Protein AF-A0A9X3J4S5-F1 (afdb_monomer)

Sequence (332 aa):
MIACIRGTDHPLPQIAVMTAEEYADANPPAAPRTPAEQRLWDQYTRAYALLGFLHAKWEEPEPTPLAAPYLSYDTTSDTIIVVADGTERETELYGLLYTMALAARDRESDLSGLSLTETGTFDSKRALTALFAGEATFFADMARARELDYGELAEQFSYEHGMDLARKKFADPWATWGEAMSQFQYIYGAHYVLGAFRGGGMAAVDALYEDSLGSTAYALASSNSIDAAFSAIDLALPAPPEGFRYLSQDSLGPVMLQIHRVRETGDGNTRAVEQSLARSWVGDRLLVAGSDTSDAVAVVWQIAGPGGEVAETIVRATDIATWDAFEALFPG

pLDDT: mean 88.39, std 9.83, range [49.41, 98.38]

Solvent-accessible surface area (backbone atoms only — not comparable to full-atom values): 17989 Å² total; per-residue (Å²): 109,62,41,68,76,72,72,49,84,70,78,81,66,47,77,48,78,44,49,61,65,60,49,41,72,76,54,61,79,79,77,81,70,50,75,69,53,44,52,52,50,52,44,49,53,50,45,39,27,66,54,56,36,29,39,94,82,68,67,84,76,72,88,68,75,77,60,69,66,40,64,48,65,41,85,90,74,47,28,34,42,36,26,65,78,75,84,52,55,68,60,45,52,48,43,50,39,25,36,51,34,43,56,56,46,42,76,78,43,58,54,70,53,50,62,71,72,71,37,91,32,56,13,16,43,49,14,44,44,10,48,54,44,0,41,12,44,44,49,21,51,54,48,53,38,58,76,68,67,44,69,77,52,68,78,66,67,71,42,66,69,51,45,55,52,31,51,50,36,33,44,33,60,81,41,37,48,66,60,26,47,48,36,42,20,41,33,35,11,17,42,26,38,50,49,28,34,74,74,53,35,64,68,38,42,56,47,41,74,75,75,39,38,78,31,31,27,32,38,62,51,50,40,93,82,58,92,47,75,71,42,77,64,88,65,86,75,76,81,63,60,93,63,42,42,77,76,49,74,44,26,60,39,48,60,53,50,48,31,32,50,26,44,73,69,65,51,81,75,46,66,67,54,44,49,47,37,29,55,40,48,21,33,33,37,38,36,36,32,35,36,78,87,55,89,48,33,34,31,41,38,38,32,18,30,86,87,66,48,78,70,44,46,49,74,40,43,76,45,69,70,58,32,56,58,49,41,74,74,53,80,92

Radius of gyration: 21.35 Å; Cα contacts (8 Å, |Δi|>4): 557; chains: 1; bounding box: 56×43×57 Å

Secondary structure (DSSP, 8-state):
-HHHHHT--PPPPEEEEE-HHHHHHHSPPPPPPPHHHHHHHHHHHHHHHHTTSS-TT--PPP-PPPPSSEEEEETTTTEEEEE--SS-HHHHHHHHHHHHHHHHHHHHS-HHHHHHHS--SHHHHHHHHHHHHHHHHHHHHHHHHHHTT-GGGGTT---HHHHHHHHHHHH-TTS-HHHHHHHIIIIIHHHHHHHHHHHHHHHHHHHHHHHSTT-THHHHHT-S----------PPPPPPPTTEEEEEEE--HHHHHHHHHHHHH----HHHHHHHHHHH--EEEEEEEEESSSS-EEEEEEEE-TTSSEEEEEEEESSHHHHHHHHTTS--

Foldseek 3Di:
DLCVQQVHDDDFFAEAEDALVVVCVVPPDDDDDDPVRVLLVLLVQVQCCLLLLAPPPDDDDDPDRDDPQDWAADLVRSYIYGHHPCPCVVVSLLSSQLRRQLSVVCVVPVLVCCCPPPDPFQFLNLQSLLQSLLRSLLSSVLVVCVVVVVPPCNVVDDLVVLVLVLLVLLLDSNRHNVNSSVSLSHRLNVLLLVLQCVVPRSVSSVVCSVQTSPGSLCSLLSHSPQPAQADELPDDADQAPPQKDWSDKHWNHLSSVLSSVSNVVVDSPSNVVSNCSSRFWRTKMWIWMAGPPDSKIKIWMFTATPPSDGPDIDIGIPDDVSRVRVCVRDVD

Structure (mmCIF, N/CA/C/O backbone):
data_AF-A0A9X3J4S5-F1
#
_entry.id   AF-A0A9X3J4S5-F1
#
loop_
_atom_site.group_PDB
_atom_site.id
_atom_site.type_symbol
_atom_site.label_atom_id
_atom_site.label_alt_id
_atom_site.label_comp_id
_atom_site.label_asym_id
_atom_site.label_entity_id
_atom_site.label_seq_id
_atom_site.pdbx_PDB_ins_code
_atom_site.Cartn_x
_atom_site.Cartn_y
_atom_site.Cartn_z
_atom_site.occupancy
_atom_site.B_iso_or_equiv
_atom_site.auth_seq_id
_atom_site.auth_comp_id
_atom_site.auth_asym_id
_atom_site.auth_atom_id
_atom_site.pdbx_PDB_model_num
ATOM 1 N N . MET A 1 1 ? -13.722 0.849 25.850 1.00 81.00 1 MET A N 1
ATOM 2 C CA . MET A 1 1 ? -14.703 0.752 24.748 1.00 81.00 1 MET A CA 1
ATOM 3 C C . MET A 1 1 ? -14.288 -0.265 23.689 1.00 81.00 1 MET A C 1
ATOM 5 O O . MET A 1 1 ? -15.031 -1.218 23.524 1.00 81.00 1 MET A O 1
ATOM 9 N N . ILE A 1 2 ? -13.134 -0.118 23.019 1.00 87.69 2 ILE A N 1
ATOM 10 C CA . ILE A 1 2 ? -12.674 -1.055 21.967 1.00 87.69 2 ILE A CA 1
ATOM 11 C C . ILE A 1 2 ? -12.700 -2.518 22.433 1.00 87.69 2 ILE A C 1
ATOM 13 O O . ILE A 1 2 ? -13.367 -3.333 21.805 1.00 87.69 2 ILE A O 1
ATOM 17 N N . ALA A 1 3 ? -12.091 -2.824 23.583 1.00 85.25 3 ALA A N 1
ATOM 18 C CA . ALA A 1 3 ? -12.118 -4.163 24.181 1.00 85.25 3 ALA A CA 1
ATOM 19 C C . ALA A 1 3 ? -13.555 -4.705 24.357 1.00 85.25 3 ALA A C 1
ATOM 21 O O . ALA A 1 3 ? -13.858 -5.827 23.972 1.00 85.25 3 ALA A O 1
ATOM 22 N N . CYS A 1 4 ? -14.499 -3.868 24.805 1.00 84.50 4 CYS A N 1
ATOM 23 C CA . CYS A 1 4 ? -15.912 -4.248 24.922 1.00 84.50 4 CYS A CA 1
ATOM 24 C C . CYS A 1 4 ? -16.586 -4.528 23.569 1.00 84.50 4 CYS A C 1
ATOM 26 O O . CYS A 1 4 ? -17.481 -5.363 23.508 1.00 84.50 4 CYS A O 1
ATOM 28 N N . ILE A 1 5 ? -16.215 -3.809 22.503 1.00 83.69 5 ILE A N 1
ATOM 29 C CA . ILE A 1 5 ? -16.765 -4.035 21.156 1.00 83.69 5 ILE A CA 1
ATOM 30 C C . ILE A 1 5 ? -16.221 -5.347 20.578 1.00 83.69 5 ILE A C 1
ATOM 32 O O . ILE A 1 5 ? -16.980 -6.100 19.977 1.00 83.69 5 ILE A O 1
ATOM 36 N N . ARG A 1 6 ? -14.935 -5.632 20.812 1.00 85.25 6 ARG A N 1
ATOM 37 C CA . ARG A 1 6 ? -14.270 -6.882 20.414 1.00 85.25 6 ARG A CA 1
ATOM 38 C C . ARG A 1 6 ? -14.656 -8.081 21.286 1.00 85.25 6 ARG A C 1
ATOM 40 O O . ARG A 1 6 ? -14.471 -9.216 20.876 1.00 85.25 6 ARG A O 1
ATOM 47 N N . GLY A 1 7 ? -15.186 -7.844 22.485 1.00 85.25 7 GLY A N 1
ATOM 48 C CA . GLY A 1 7 ? -15.458 -8.904 23.457 1.00 85.25 7 GLY A CA 1
ATOM 49 C C . GLY A 1 7 ? -14.195 -9.444 24.135 1.00 85.25 7 GLY A C 1
ATOM 50 O O . GLY A 1 7 ? -14.164 -10.614 24.500 1.00 85.25 7 GLY A O 1
ATOM 51 N N . THR A 1 8 ? -13.171 -8.605 24.302 1.00 86.38 8 THR A N 1
ATOM 52 C CA . THR A 1 8 ? -11.897 -8.957 24.943 1.00 86.38 8 THR A CA 1
ATOM 53 C C . THR A 1 8 ? -11.693 -8.208 26.259 1.00 86.38 8 THR A C 1
ATOM 55 O O . THR A 1 8 ? -12.353 -7.201 26.533 1.00 86.38 8 THR A O 1
ATOM 58 N N . ASP A 1 9 ? -10.791 -8.716 27.098 1.00 87.31 9 ASP A N 1
ATOM 59 C CA . ASP A 1 9 ? -10.421 -8.161 28.405 1.00 87.31 9 ASP A CA 1
ATOM 60 C C . ASP A 1 9 ? -8.969 -7.654 28.448 1.00 87.31 9 ASP A C 1
ATOM 62 O O . ASP A 1 9 ? -8.409 -7.445 29.527 1.00 87.31 9 ASP A O 1
ATOM 66 N N . HIS A 1 10 ? -8.375 -7.410 27.274 1.00 86.50 10 HIS A N 1
ATOM 67 C CA . HIS A 1 10 ? -7.005 -6.916 27.158 1.00 86.50 10 HIS A CA 1
ATOM 68 C C . HIS A 1 10 ? -6.793 -5.631 27.968 1.00 86.50 10 HIS A C 1
ATOM 70 O O . HIS A 1 10 ? -7.645 -4.731 27.935 1.00 86.50 10 HIS A O 1
ATOM 76 N N . PRO A 1 11 ? -5.647 -5.495 28.659 1.00 88.81 11 PRO A N 1
ATOM 77 C CA . PRO A 1 11 ? -5.302 -4.250 29.327 1.00 88.81 11 PRO A CA 1
ATOM 78 C C . PR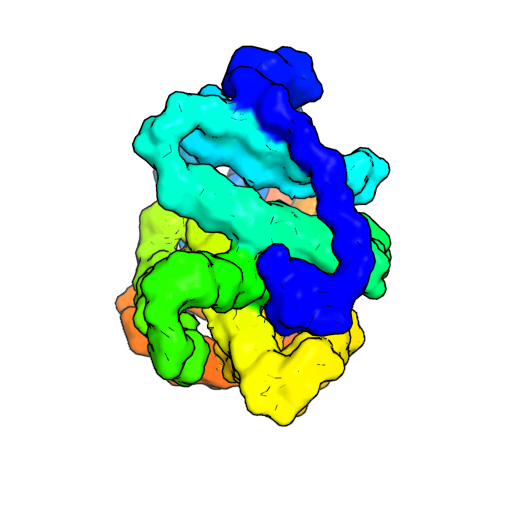O A 1 11 ? -5.185 -3.105 28.311 1.00 88.81 11 PRO A C 1
ATOM 80 O O . PRO A 1 11 ? -4.924 -3.310 27.124 1.00 88.81 11 PRO A O 1
ATOM 83 N N . LEU A 1 12 ? -5.376 -1.870 28.775 1.00 89.00 12 LEU A N 1
ATOM 84 C CA . LEU A 1 12 ? -5.102 -0.704 27.936 1.00 89.00 12 LEU A CA 1
ATOM 85 C C . LEU A 1 12 ? -3.590 -0.603 27.672 1.00 89.00 12 LEU A C 1
ATOM 87 O O . LEU A 1 12 ? -2.815 -0.834 28.604 1.00 89.00 12 LEU A O 1
ATOM 91 N N . PRO A 1 13 ? -3.167 -0.243 26.443 1.00 92.62 13 PRO A N 1
ATOM 92 C CA . PRO A 1 13 ? -1.765 0.063 26.175 1.00 92.62 13 PRO A CA 1
ATOM 93 C C . PRO A 1 13 ? -1.318 1.272 26.993 1.00 92.62 13 PRO A C 1
ATOM 95 O O . PRO A 1 13 ? -2.140 2.078 27.450 1.00 92.62 13 PRO A O 1
ATOM 98 N N . GLN A 1 14 ? -0.007 1.415 27.161 1.00 95.75 14 GLN A N 1
ATOM 99 C CA . GLN A 1 14 ? 0.535 2.645 27.725 1.00 95.75 14 GLN A CA 1
ATOM 100 C C . GLN A 1 14 ? 0.249 3.804 26.767 1.00 95.75 14 GLN A C 1
ATOM 102 O O . GLN A 1 14 ? 0.235 3.624 25.553 1.00 95.75 14 GLN A O 1
ATOM 107 N N . ILE A 1 15 ? -0.001 4.997 27.308 1.00 95.56 15 ILE A N 1
ATOM 108 C CA . ILE A 1 15 ? -0.198 6.206 26.505 1.00 95.56 15 ILE A CA 1
ATOM 109 C C . ILE A 1 15 ? 0.905 7.188 26.875 1.00 95.56 15 ILE A C 1
ATOM 111 O O . ILE A 1 15 ? 0.963 7.666 28.010 1.00 95.56 15 ILE A O 1
ATOM 115 N N . ALA A 1 16 ? 1.766 7.486 25.909 1.00 94.94 16 ALA A N 1
ATOM 116 C CA . ALA A 1 16 ? 2.803 8.497 26.014 1.00 94.94 16 ALA A CA 1
ATOM 117 C C . ALA A 1 16 ? 2.357 9.741 25.245 1.00 94.94 16 ALA A C 1
ATOM 119 O O . ALA A 1 16 ? 2.281 9.734 24.018 1.00 94.94 16 ALA A O 1
ATOM 120 N N . VAL A 1 17 ? 2.048 10.811 25.974 1.00 93.06 17 VAL A N 1
ATOM 121 C CA . VAL A 1 17 ? 1.743 12.114 25.375 1.00 93.06 17 VAL A CA 1
ATOM 122 C C . VAL A 1 17 ? 3.035 12.910 25.287 1.00 93.06 17 VAL A C 1
ATOM 124 O O . VAL A 1 17 ? 3.728 13.049 26.294 1.00 93.06 17 VAL A O 1
ATOM 127 N N . MET A 1 18 ? 3.349 13.428 24.104 1.00 92.31 18 MET A N 1
ATOM 128 C CA . MET A 1 18 ? 4.544 14.234 23.868 1.00 92.31 18 MET A CA 1
ATOM 129 C C . MET A 1 18 ? 4.252 15.389 22.910 1.00 92.31 18 MET A C 1
ATOM 131 O O . MET A 1 18 ? 3.303 15.360 22.127 1.00 92.31 18 MET A O 1
ATOM 135 N N . THR A 1 19 ? 5.063 16.433 22.988 1.00 90.19 19 THR A N 1
ATOM 136 C CA . THR A 1 19 ? 5.056 17.551 22.043 1.00 90.19 19 THR A CA 1
ATOM 137 C C . THR A 1 19 ? 5.670 17.139 20.703 1.00 90.19 19 THR A C 1
ATOM 139 O O . THR A 1 19 ? 6.396 16.149 20.607 1.00 90.19 19 THR A O 1
ATOM 142 N N . ALA A 1 20 ? 5.410 17.916 19.646 1.00 88.81 20 ALA A N 1
ATOM 143 C CA . ALA A 1 20 ? 6.030 17.677 18.341 1.00 88.81 20 ALA A CA 1
ATOM 144 C C . ALA A 1 20 ? 7.567 17.796 18.389 1.00 88.81 20 ALA A C 1
ATOM 146 O O . ALA A 1 20 ? 8.253 17.083 17.663 1.00 88.81 20 ALA A O 1
ATOM 147 N N . GLU A 1 21 ? 8.099 18.660 19.262 1.00 89.69 21 GLU A N 1
ATOM 148 C CA . GLU A 1 21 ? 9.541 18.816 19.500 1.00 89.69 21 GLU A CA 1
ATOM 149 C C . GLU A 1 21 ? 10.132 17.564 20.161 1.00 89.69 21 GLU A C 1
ATOM 151 O O . GLU A 1 21 ? 11.068 16.980 19.626 1.00 89.69 21 GLU A O 1
ATOM 156 N N . GLU A 1 22 ? 9.523 17.078 21.249 1.00 91.56 22 GLU A N 1
ATOM 157 C CA . GLU A 1 22 ? 9.952 15.839 21.918 1.00 91.56 22 GLU A CA 1
ATOM 158 C C . GLU A 1 22 ? 9.903 14.630 20.975 1.00 91.56 22 GLU A C 1
ATOM 160 O O . GLU A 1 22 ? 10.810 13.795 20.987 1.00 91.56 22 GLU A O 1
ATOM 165 N N . TYR A 1 23 ? 8.872 14.542 20.127 1.00 90.56 23 TYR A N 1
ATOM 166 C CA . TYR A 1 23 ? 8.791 13.485 19.124 1.00 90.56 23 TYR A CA 1
ATOM 167 C C . TYR A 1 23 ? 9.914 13.592 18.089 1.00 90.56 23 TYR A C 1
ATOM 169 O O . TYR A 1 23 ? 10.511 12.574 17.738 1.00 90.56 23 TYR A O 1
ATOM 177 N N . ALA A 1 24 ? 10.195 14.798 17.588 1.00 89.38 24 ALA A N 1
ATOM 178 C CA . ALA A 1 24 ? 11.241 15.031 16.595 1.00 89.38 24 ALA A CA 1
ATOM 179 C C . ALA A 1 24 ? 12.642 14.734 17.151 1.00 89.38 24 ALA A C 1
ATOM 181 O O . ALA A 1 24 ? 13.466 14.157 16.444 1.00 89.38 24 ALA A O 1
ATOM 182 N N . ASP A 1 25 ? 12.892 15.056 18.421 1.00 90.62 25 ASP A N 1
ATOM 183 C CA . ASP A 1 25 ? 14.142 14.722 19.108 1.00 90.62 25 ASP A CA 1
ATOM 184 C C . ASP A 1 25 ? 14.308 13.205 19.289 1.00 90.62 25 ASP A C 1
ATOM 186 O O . ASP A 1 25 ? 15.411 12.671 19.139 1.00 90.62 25 ASP A O 1
ATOM 190 N N . ALA A 1 26 ? 13.213 12.494 19.580 1.00 88.94 26 ALA A N 1
ATOM 191 C CA . ALA A 1 26 ? 13.207 11.037 19.699 1.00 88.94 26 ALA A CA 1
ATOM 192 C C . ALA A 1 26 ? 13.291 10.317 18.339 1.00 88.94 26 ALA A C 1
ATOM 194 O O . ALA A 1 26 ? 13.798 9.198 18.267 1.00 88.94 26 ALA A O 1
ATOM 195 N N . ASN A 1 27 ? 12.813 10.955 17.266 1.00 87.25 27 ASN A N 1
ATOM 196 C CA . ASN A 1 27 ? 12.731 10.405 15.912 1.00 87.25 27 ASN A CA 1
ATOM 197 C C . ASN A 1 27 ? 13.365 11.374 14.903 1.00 87.25 27 ASN A C 1
ATOM 199 O O . ASN A 1 27 ? 12.653 11.951 14.070 1.00 87.25 27 ASN A O 1
ATOM 203 N N . PRO A 1 28 ? 14.694 11.580 14.967 1.00 85.44 28 PRO A N 1
ATOM 204 C CA . PRO A 1 28 ? 15.359 12.509 14.072 1.00 85.44 28 PRO A CA 1
ATOM 205 C C . PRO A 1 28 ? 15.158 12.080 12.609 1.00 85.44 28 PRO A C 1
ATOM 207 O O . PRO A 1 28 ? 15.108 10.877 12.324 1.00 85.44 28 PRO A O 1
ATOM 210 N N . PRO A 1 29 ? 15.076 13.037 11.664 1.00 82.88 29 PRO A N 1
ATOM 211 C CA . PRO A 1 29 ? 14.978 12.721 10.246 1.00 82.88 29 PRO A CA 1
ATOM 212 C C . PRO A 1 29 ? 16.081 11.759 9.806 1.00 82.88 29 PRO A C 1
ATOM 214 O O . PRO A 1 29 ? 17.215 11.821 10.294 1.00 82.88 29 PRO A O 1
ATOM 217 N N . ALA A 1 30 ? 15.758 10.890 8.848 1.00 84.25 30 ALA A N 1
ATOM 218 C CA . ALA A 1 30 ? 16.749 10.007 8.254 1.00 84.25 30 ALA A CA 1
ATOM 219 C C . ALA A 1 30 ? 17.929 10.819 7.696 1.00 84.25 30 ALA A C 1
ATOM 221 O O . ALA A 1 30 ? 17.759 11.923 7.171 1.00 84.25 30 ALA A O 1
ATOM 222 N N . ALA A 1 31 ? 19.135 10.258 7.801 1.00 87.12 31 ALA A N 1
ATOM 223 C CA . ALA A 1 31 ? 20.307 10.862 7.188 1.00 87.12 31 ALA A CA 1
ATOM 224 C C . ALA A 1 31 ? 20.085 11.032 5.670 1.00 87.12 31 ALA A C 1
ATOM 226 O O . ALA A 1 31 ? 19.429 10.185 5.054 1.00 87.12 31 ALA A O 1
ATOM 227 N N . PRO A 1 32 ? 20.643 12.088 5.048 1.00 88.75 32 PRO A N 1
ATOM 228 C CA . PRO A 1 32 ? 20.560 12.257 3.604 1.00 88.75 32 PRO A CA 1
ATOM 229 C C . PRO A 1 32 ? 21.087 11.022 2.869 1.00 88.75 32 PRO A C 1
ATOM 231 O O . PRO A 1 32 ? 22.114 10.457 3.255 1.00 88.75 32 PRO A O 1
ATOM 234 N N . ARG A 1 33 ? 20.410 10.639 1.781 1.00 92.81 33 ARG A N 1
ATOM 235 C CA . ARG A 1 33 ? 20.853 9.538 0.919 1.00 92.81 33 ARG A CA 1
ATOM 236 C C . ARG A 1 33 ? 22.240 9.838 0.348 1.00 92.81 33 ARG A C 1
ATOM 238 O O . ARG A 1 33 ? 22.522 10.947 -0.108 1.00 92.81 33 ARG A O 1
ATOM 245 N N . THR A 1 34 ? 23.108 8.833 0.325 1.00 95.44 34 THR A N 1
ATOM 246 C CA . THR A 1 34 ? 24.356 8.873 -0.447 1.00 95.44 34 THR A CA 1
ATOM 247 C C . THR A 1 34 ? 24.052 9.027 -1.944 1.00 95.44 34 THR A C 1
ATOM 249 O O . THR A 1 34 ? 22.961 8.669 -2.391 1.00 95.44 34 THR A O 1
ATOM 252 N N . PRO A 1 35 ? 25.009 9.472 -2.782 1.00 94.50 35 PRO A N 1
ATOM 253 C CA . PRO A 1 35 ? 24.780 9.574 -4.226 1.00 94.50 35 PRO A CA 1
ATOM 254 C C . PRO A 1 35 ? 24.323 8.262 -4.887 1.00 94.50 35 PRO A C 1
ATOM 256 O O . PRO A 1 35 ? 23.544 8.284 -5.836 1.00 94.50 35 PRO A O 1
ATOM 259 N N . ALA A 1 36 ? 24.787 7.113 -4.385 1.00 91.88 36 ALA A N 1
ATOM 260 C CA . ALA A 1 36 ? 24.383 5.805 -4.896 1.00 91.88 36 ALA A CA 1
ATOM 261 C C . ALA A 1 36 ? 22.939 5.450 -4.503 1.00 91.88 36 ALA A C 1
ATOM 263 O O . ALA A 1 36 ? 22.184 4.950 -5.336 1.00 91.88 36 ALA A O 1
ATOM 264 N N . GLU A 1 37 ? 22.549 5.734 -3.258 1.00 93.69 37 GLU A N 1
ATOM 265 C CA . GLU A 1 37 ? 21.175 5.550 -2.779 1.00 93.69 37 GLU A CA 1
ATOM 266 C C . GLU A 1 37 ? 20.208 6.504 -3.478 1.00 93.69 37 GLU A C 1
ATOM 268 O O . GLU A 1 37 ? 19.123 6.083 -3.868 1.00 93.69 37 GLU A O 1
ATOM 273 N N . GLN A 1 38 ? 20.615 7.757 -3.701 1.00 94.38 38 GLN A N 1
ATOM 274 C CA . GLN A 1 38 ? 19.820 8.724 -4.450 1.00 94.38 38 GLN A CA 1
ATOM 275 C C . GLN A 1 38 ? 19.597 8.251 -5.886 1.00 94.38 38 GLN A C 1
ATOM 277 O O . GLN A 1 38 ? 18.466 8.228 -6.351 1.00 94.38 38 GLN A O 1
ATOM 282 N N . ARG A 1 39 ? 20.645 7.774 -6.568 1.00 93.44 39 ARG A N 1
ATOM 283 C CA . ARG A 1 39 ? 20.506 7.227 -7.923 1.00 93.44 39 ARG A CA 1
ATOM 284 C C . ARG A 1 39 ? 19.535 6.044 -7.971 1.00 93.44 39 ARG A C 1
ATOM 286 O O . ARG A 1 39 ? 18.719 5.961 -8.883 1.00 93.44 39 ARG A O 1
ATOM 293 N N . LEU A 1 40 ? 19.621 5.130 -7.004 1.00 93.88 40 LEU A N 1
ATOM 294 C CA . LEU A 1 40 ? 18.705 3.992 -6.915 1.00 93.88 40 LEU A CA 1
ATOM 295 C C . LEU A 1 40 ? 17.259 4.455 -6.677 1.00 93.88 40 LEU A C 1
ATOM 297 O O . LEU A 1 40 ? 16.335 3.959 -7.319 1.00 93.88 40 LEU A O 1
ATOM 301 N N . TRP A 1 41 ? 17.068 5.425 -5.785 1.00 94.19 41 TRP A N 1
ATOM 302 C CA . TRP A 1 41 ? 15.771 6.037 -5.510 1.00 94.19 41 TRP A CA 1
ATOM 303 C C . TRP A 1 41 ? 15.174 6.729 -6.741 1.00 94.19 41 TRP A C 1
ATOM 305 O O . TRP A 1 41 ? 14.001 6.520 -7.054 1.00 94.19 41 TRP A O 1
ATOM 315 N N . ASP A 1 42 ? 15.984 7.476 -7.490 1.00 95.06 42 ASP A N 1
ATOM 316 C CA . ASP A 1 42 ? 15.570 8.127 -8.732 1.00 95.06 42 ASP A CA 1
ATOM 317 C C . ASP A 1 42 ? 15.157 7.087 -9.784 1.00 95.06 42 ASP A C 1
ATOM 319 O O . ASP A 1 42 ? 14.163 7.274 -10.489 1.00 95.06 42 ASP A O 1
ATOM 323 N N . GLN A 1 43 ? 15.878 5.961 -9.872 1.00 96.25 43 GLN A N 1
ATOM 324 C CA . GLN A 1 43 ? 15.533 4.863 -10.776 1.00 96.25 43 GLN A CA 1
ATOM 325 C C . GLN A 1 43 ? 14.186 4.222 -10.411 1.00 96.25 43 GLN A C 1
ATOM 327 O O . GLN A 1 43 ? 13.351 4.022 -11.295 1.00 96.25 43 GLN A O 1
ATOM 332 N N . TYR A 1 44 ? 13.927 3.967 -9.123 1.00 95.50 44 TYR A N 1
ATOM 333 C CA . TYR A 1 44 ? 12.613 3.498 -8.674 1.00 95.50 44 TYR A CA 1
ATOM 334 C C . TYR A 1 44 ? 11.521 4.523 -8.959 1.00 95.50 44 TYR A C 1
ATOM 336 O O . TYR A 1 44 ? 10.510 4.184 -9.562 1.00 95.50 44 TYR A O 1
ATOM 344 N N . THR A 1 45 ? 11.730 5.786 -8.601 1.00 95.88 45 THR A N 1
ATOM 345 C CA . THR A 1 45 ? 10.757 6.862 -8.835 1.00 95.88 45 THR A CA 1
ATOM 346 C C . THR A 1 45 ? 10.359 6.944 -10.310 1.00 95.88 45 THR A C 1
ATOM 348 O O . THR A 1 45 ? 9.170 6.980 -10.632 1.00 95.88 45 THR A O 1
ATOM 351 N N . ARG A 1 46 ? 11.334 6.871 -11.227 1.00 96.25 46 ARG A N 1
ATOM 352 C CA . ARG A 1 46 ? 11.072 6.815 -12.674 1.00 96.25 46 ARG A CA 1
ATOM 353 C C . ARG A 1 46 ? 10.301 5.558 -13.074 1.00 96.25 46 ARG A C 1
ATOM 355 O O . ARG A 1 46 ? 9.377 5.666 -13.872 1.00 96.25 46 ARG A O 1
ATOM 362 N N . ALA A 1 47 ? 10.626 4.394 -12.511 1.00 96.94 47 ALA A N 1
ATOM 363 C CA . ALA A 1 47 ? 9.886 3.153 -12.752 1.00 96.94 47 ALA A CA 1
ATOM 364 C C . ALA A 1 47 ? 8.405 3.268 -12.345 1.00 96.94 47 ALA A C 1
ATOM 366 O O . ALA A 1 47 ? 7.518 2.950 -13.136 1.00 96.94 47 ALA A O 1
ATOM 367 N N . TYR A 1 48 ? 8.119 3.791 -11.150 1.00 96.62 48 TYR A N 1
ATOM 368 C CA . TYR A 1 48 ? 6.744 4.034 -10.703 1.00 96.62 48 TYR A CA 1
ATOM 369 C C . TYR A 1 48 ? 6.038 5.081 -11.581 1.00 96.62 48 TYR A C 1
ATOM 371 O O . TYR A 1 48 ? 4.856 4.927 -11.889 1.00 96.62 48 TYR A O 1
ATOM 379 N N . ALA A 1 49 ? 6.746 6.115 -12.043 1.00 96.75 49 ALA A N 1
ATOM 380 C CA . ALA A 1 49 ? 6.185 7.094 -12.973 1.00 96.75 49 ALA A CA 1
ATOM 381 C C . ALA A 1 49 ? 5.842 6.484 -14.346 1.00 96.75 49 ALA A C 1
ATOM 383 O O . ALA A 1 49 ? 4.789 6.790 -14.903 1.00 96.75 49 ALA A O 1
ATOM 384 N N . LEU A 1 50 ? 6.676 5.577 -14.870 1.00 97.00 50 LEU A N 1
ATOM 385 C CA . LEU A 1 50 ? 6.425 4.855 -16.126 1.00 97.00 50 LEU A CA 1
ATOM 386 C C . LEU A 1 50 ? 5.155 3.990 -16.078 1.00 97.00 50 LEU A C 1
ATOM 388 O O . LEU A 1 50 ? 4.500 3.808 -17.102 1.00 97.00 50 LEU A O 1
ATOM 392 N N . LEU A 1 51 ? 4.790 3.489 -14.895 1.00 96.88 51 LEU A N 1
ATOM 393 C CA . LEU A 1 51 ? 3.544 2.755 -14.652 1.00 96.88 51 LEU A CA 1
ATOM 394 C C . LEU A 1 51 ? 2.357 3.666 -14.294 1.00 96.88 51 LEU A C 1
ATOM 396 O O . LEU A 1 51 ? 1.269 3.173 -14.007 1.00 96.88 51 LEU A O 1
ATOM 400 N N . GLY A 1 52 ? 2.536 4.989 -14.261 1.00 95.88 52 GLY A N 1
ATOM 401 C CA . GLY A 1 52 ? 1.484 5.925 -13.857 1.00 95.88 52 GLY A CA 1
ATOM 402 C C . GLY A 1 52 ? 1.154 5.890 -12.360 1.00 95.88 52 GLY A C 1
ATOM 403 O O . GLY A 1 52 ? 0.111 6.392 -11.945 1.00 95.88 52 GLY A O 1
ATOM 404 N N . PHE A 1 53 ? 2.022 5.315 -11.526 1.00 96.50 53 PHE A N 1
ATOM 405 C CA . PHE A 1 53 ? 1.886 5.304 -10.064 1.00 96.50 53 PHE A CA 1
ATOM 406 C C . PHE A 1 53 ? 2.364 6.598 -9.406 1.00 96.50 53 PHE A C 1
ATOM 408 O O . PHE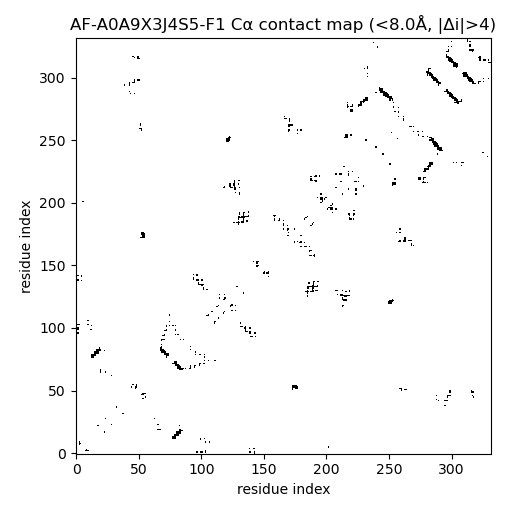 A 1 53 ? 1.949 6.918 -8.292 1.00 96.50 53 PHE A O 1
ATOM 415 N N . LEU A 1 54 ? 3.201 7.352 -10.112 1.00 96.69 54 LEU A N 1
ATOM 416 C CA . LEU A 1 54 ? 3.605 8.712 -9.781 1.00 96.69 54 LEU A CA 1
ATOM 417 C C . LEU A 1 54 ? 3.400 9.585 -11.021 1.00 96.69 54 LEU A C 1
ATOM 419 O O . LEU A 1 54 ? 3.563 9.118 -12.149 1.00 96.69 54 LEU A O 1
ATOM 423 N N . HIS A 1 55 ? 3.057 10.858 -10.833 1.00 92.88 55 HIS A N 1
ATOM 424 C CA . HIS A 1 55 ? 3.016 11.788 -11.957 1.00 92.88 55 HIS A CA 1
ATOM 425 C C . HIS A 1 55 ? 4.446 12.135 -12.405 1.00 92.88 55 HIS A C 1
ATOM 427 O O . HIS A 1 55 ? 5.373 12.169 -11.602 1.00 92.88 55 HIS A O 1
ATOM 433 N N . ALA A 1 56 ? 4.643 12.461 -13.685 1.00 87.00 56 ALA A N 1
ATOM 434 C CA . ALA A 1 56 ? 5.978 12.719 -14.253 1.00 87.00 56 ALA A CA 1
ATOM 435 C C . ALA A 1 56 ? 6.729 13.921 -13.637 1.00 87.00 56 ALA A C 1
ATOM 437 O O . ALA A 1 56 ? 7.913 14.109 -13.893 1.00 87.00 56 ALA A O 1
ATOM 438 N N . LYS A 1 57 ? 6.025 14.754 -12.864 1.00 89.25 57 LYS A N 1
ATOM 439 C CA . LYS A 1 57 ? 6.577 15.902 -12.127 1.00 89.25 57 LYS A CA 1
ATOM 440 C C . LYS A 1 57 ? 6.614 15.658 -10.618 1.00 89.25 57 LYS A C 1
ATOM 442 O O . LYS A 1 57 ? 6.606 16.621 -9.862 1.00 89.25 57 LYS A O 1
ATOM 447 N N . TRP A 1 58 ? 6.480 14.407 -10.189 1.00 93.81 58 TRP A N 1
ATOM 448 C CA . TRP A 1 58 ? 6.481 14.087 -8.775 1.00 93.81 58 TRP A CA 1
ATOM 449 C C . TRP A 1 58 ? 7.868 14.375 -8.228 1.00 93.81 58 TRP A C 1
ATOM 451 O O . TRP A 1 58 ? 8.872 13.913 -8.770 1.00 93.81 58 TRP A O 1
ATOM 461 N N . GLU A 1 59 ? 7.892 15.170 -7.175 1.00 89.25 59 GLU A N 1
ATOM 462 C CA . GLU A 1 59 ? 9.080 15.458 -6.398 1.00 89.25 59 GLU A CA 1
ATOM 463 C C . GLU A 1 59 ? 8.861 14.829 -5.031 1.00 89.25 59 GLU A C 1
ATOM 465 O O . GLU A 1 59 ? 7.739 14.822 -4.510 1.00 89.25 59 GLU A O 1
ATOM 470 N N . GLU A 1 60 ? 9.926 14.262 -4.472 1.00 86.56 60 GLU A N 1
ATOM 471 C CA . GLU A 1 60 ? 9.864 13.754 -3.114 1.00 86.56 60 GLU A CA 1
ATOM 472 C C . GLU A 1 60 ? 9.494 14.916 -2.187 1.00 86.56 60 GLU A C 1
ATOM 474 O O . GLU A 1 60 ? 10.162 15.953 -2.222 1.00 86.56 60 GLU A O 1
ATOM 479 N N . PRO A 1 61 ? 8.412 14.791 -1.401 1.00 84.12 61 PRO A N 1
ATOM 480 C CA . PRO A 1 61 ? 8.050 15.849 -0.483 1.00 84.12 61 PRO A CA 1
ATOM 481 C C . PRO A 1 61 ? 9.180 16.019 0.529 1.00 84.12 61 PRO A C 1
ATOM 483 O O . PRO A 1 61 ? 9.656 15.040 1.109 1.00 84.12 61 PRO A O 1
ATOM 486 N N . GLU A 1 62 ? 9.587 17.268 0.757 1.00 81.69 62 GLU A N 1
ATOM 487 C CA . GLU A 1 62 ? 10.480 17.596 1.865 1.00 81.69 62 GLU A CA 1
ATOM 488 C C . GLU A 1 62 ? 9.905 17.009 3.163 1.00 81.69 62 GLU A C 1
ATOM 490 O O . GLU A 1 62 ? 8.678 17.069 3.354 1.00 81.69 62 GLU A O 1
ATOM 495 N N . PRO A 1 63 ? 10.749 16.456 4.059 1.00 77.31 63 PRO A N 1
ATOM 496 C CA . PRO A 1 63 ? 10.306 15.972 5.356 1.00 77.31 63 PRO A CA 1
ATOM 497 C C . PRO A 1 63 ? 9.469 17.050 6.035 1.00 77.31 63 PRO A C 1
ATOM 499 O O . PRO A 1 63 ? 9.968 18.099 6.447 1.00 77.31 63 PRO A O 1
ATOM 502 N N . THR A 1 64 ? 8.161 16.825 6.083 1.00 72.00 64 THR A N 1
ATOM 503 C CA . THR A 1 64 ? 7.257 17.803 6.669 1.00 72.00 64 THR A CA 1
ATOM 504 C C . THR A 1 64 ? 7.417 17.691 8.180 1.00 72.00 64 THR A C 1
ATOM 506 O O . THR A 1 64 ? 7.437 16.564 8.689 1.00 72.00 64 THR A O 1
ATOM 509 N N . PRO A 1 65 ? 7.554 18.811 8.915 1.00 76.12 65 PRO A N 1
ATOM 510 C CA . PRO A 1 65 ? 7.489 18.772 10.367 1.00 76.12 65 PRO A CA 1
ATOM 511 C C . PRO A 1 65 ? 6.251 17.990 10.791 1.00 76.12 65 PRO A C 1
ATOM 513 O O . PRO A 1 65 ? 5.197 18.123 10.162 1.00 76.12 65 PRO A O 1
ATOM 516 N N . LEU A 1 66 ? 6.389 17.164 11.827 1.00 80.75 66 LEU A N 1
ATOM 517 C CA . LEU A 1 66 ? 5.275 16.384 12.341 1.00 80.75 66 LEU A CA 1
ATOM 518 C C . LEU A 1 66 ? 4.083 17.313 12.609 1.00 80.75 66 LEU A C 1
ATOM 520 O O . LEU A 1 66 ? 4.180 18.232 13.424 1.00 80.75 66 LEU A O 1
ATOM 524 N N . ALA A 1 67 ? 2.977 17.085 11.906 1.00 79.19 67 ALA A N 1
ATOM 525 C CA . ALA A 1 67 ? 1.749 17.831 12.116 1.00 79.19 67 ALA A CA 1
ATOM 526 C C . ALA A 1 67 ? 0.952 17.167 13.240 1.00 79.19 67 ALA A C 1
ATOM 528 O O . ALA A 1 67 ? 0.673 15.969 13.180 1.00 79.19 67 ALA A O 1
ATOM 529 N N . ALA A 1 68 ? 0.592 17.943 14.260 1.00 80.00 68 ALA A N 1
ATOM 530 C CA . ALA A 1 68 ? -0.422 17.515 15.207 1.00 80.00 68 ALA A CA 1
ATOM 531 C C . ALA A 1 68 ? -1.811 17.579 14.527 1.00 80.00 68 ALA A C 1
ATOM 533 O O . ALA A 1 68 ? -2.053 18.509 13.755 1.00 80.00 68 ALA A O 1
ATOM 534 N N . PRO A 1 69 ? -2.714 16.626 14.806 1.00 87.19 69 PRO A N 1
ATOM 535 C CA . PRO A 1 69 ? -2.496 15.473 15.669 1.00 87.19 69 PRO A CA 1
ATOM 536 C C . PRO A 1 69 ? -1.799 14.309 14.947 1.00 87.19 69 PRO A C 1
ATOM 538 O O . PRO A 1 69 ? -2.166 13.928 13.838 1.00 87.19 69 PRO A O 1
ATOM 541 N N . TYR A 1 70 ? -0.833 13.687 15.620 1.00 90.62 70 TYR A N 1
ATOM 542 C CA . TYR A 1 70 ? -0.182 12.455 15.187 1.00 90.62 70 TYR A CA 1
ATOM 543 C C . TYR A 1 70 ? -0.291 11.403 16.283 1.00 90.62 70 TYR A C 1
ATOM 545 O O . TYR A 1 70 ? 0.055 11.649 17.438 1.00 90.62 70 TYR A O 1
ATOM 553 N N . LEU A 1 71 ? -0.791 10.225 15.919 1.00 93.81 71 LEU A N 1
ATOM 554 C CA . LEU A 1 71 ? -0.935 9.103 16.830 1.00 93.81 71 LEU A CA 1
ATOM 555 C C . LEU A 1 71 ? -0.366 7.850 16.178 1.00 93.81 71 LEU A C 1
ATOM 557 O O . LEU A 1 71 ? -0.717 7.522 15.044 1.00 93.81 71 LEU A O 1
ATOM 561 N N . SER A 1 72 ? 0.491 7.138 16.900 1.00 92.50 72 SER A N 1
ATOM 562 C CA . SER A 1 72 ? 1.071 5.874 16.450 1.00 92.50 72 SER A CA 1
ATOM 563 C C . SER A 1 72 ? 1.076 4.846 17.573 1.00 92.50 72 SER A C 1
ATOM 565 O O . SER A 1 72 ? 0.993 5.191 18.750 1.00 92.50 72 SER A O 1
ATOM 567 N N . TYR A 1 73 ? 1.121 3.571 17.201 1.00 93.00 73 TYR A N 1
ATOM 568 C CA . TYR A 1 73 ? 1.267 2.461 18.132 1.00 93.00 73 TYR A CA 1
ATOM 569 C C . TYR A 1 73 ? 2.628 1.803 17.906 1.00 93.00 73 TYR A C 1
ATOM 571 O O . TYR A 1 73 ? 2.931 1.392 16.786 1.00 93.00 73 TYR A O 1
ATOM 579 N N . ASP A 1 74 ? 3.438 1.731 18.958 1.00 90.88 74 ASP A N 1
ATOM 580 C CA . ASP A 1 74 ? 4.694 0.992 18.975 1.00 90.88 74 ASP A CA 1
ATOM 581 C C . ASP A 1 74 ? 4.452 -0.410 19.544 1.00 90.88 74 ASP A C 1
ATOM 583 O O . ASP A 1 74 ? 4.255 -0.584 20.750 1.00 90.88 74 ASP A O 1
ATOM 587 N N . THR A 1 75 ? 4.502 -1.407 18.660 1.00 88.19 75 THR A N 1
ATOM 588 C CA . THR A 1 75 ? 4.333 -2.832 18.985 1.00 88.19 75 THR A CA 1
ATOM 589 C C . THR A 1 75 ? 5.444 -3.355 19.902 1.00 88.19 75 THR A C 1
ATOM 591 O O . THR A 1 75 ? 5.252 -4.320 20.632 1.00 88.19 75 THR A O 1
ATOM 594 N N . THR A 1 76 ? 6.625 -2.725 19.912 1.00 87.69 76 THR A N 1
ATOM 595 C CA . THR A 1 76 ? 7.767 -3.176 20.729 1.00 87.69 76 THR A CA 1
ATOM 596 C C . THR A 1 76 ? 7.572 -2.839 22.203 1.00 87.69 76 THR A C 1
ATOM 598 O O . THR A 1 76 ? 7.944 -3.616 23.083 1.00 87.69 76 THR A O 1
ATOM 601 N N . SER A 1 77 ? 7.021 -1.657 22.479 1.00 90.31 77 SER A N 1
ATOM 602 C CA . SER A 1 77 ? 6.838 -1.132 23.835 1.00 90.31 77 SER A CA 1
ATOM 603 C C . SER A 1 77 ? 5.385 -1.171 24.319 1.00 90.31 77 SER A C 1
ATOM 605 O O . SER A 1 77 ? 5.112 -0.719 25.431 1.00 90.31 77 SER A O 1
ATOM 607 N N . ASP A 1 78 ? 4.459 -1.694 23.506 1.00 91.50 78 ASP A N 1
ATOM 608 C CA . ASP A 1 78 ? 3.008 -1.675 23.739 1.00 91.50 78 ASP A CA 1
ATOM 609 C C . ASP A 1 78 ? 2.499 -0.278 24.156 1.00 91.50 78 ASP A C 1
ATOM 611 O O . ASP A 1 78 ? 1.748 -0.099 25.124 1.00 91.50 78 ASP A O 1
ATOM 615 N N . THR A 1 79 ? 2.976 0.741 23.434 1.00 94.69 79 THR A N 1
ATOM 616 C CA . THR A 1 79 ? 2.744 2.154 23.752 1.00 94.69 79 THR A CA 1
ATOM 617 C C . THR A 1 79 ? 2.083 2.873 22.586 1.00 94.69 79 THR A C 1
ATOM 619 O O . THR A 1 79 ? 2.554 2.830 21.452 1.00 94.69 79 THR A O 1
ATOM 622 N N . ILE A 1 80 ? 0.995 3.585 22.874 1.00 95.44 80 ILE A N 1
ATOM 623 C CA . ILE A 1 80 ? 0.425 4.580 21.972 1.00 95.44 80 ILE A CA 1
ATOM 624 C C . ILE A 1 80 ? 1.139 5.906 22.216 1.00 95.44 80 ILE A C 1
ATOM 626 O O . ILE A 1 80 ? 1.083 6.464 23.315 1.00 95.44 80 ILE A O 1
ATOM 630 N N . ILE A 1 81 ? 1.780 6.420 21.175 1.00 94.69 81 ILE A N 1
ATOM 631 C CA . ILE A 1 81 ? 2.374 7.751 21.151 1.00 94.69 81 ILE A CA 1
ATOM 632 C C . ILE A 1 81 ? 1.309 8.731 20.671 1.00 94.69 81 ILE A C 1
ATOM 634 O O . ILE A 1 81 ? 0.692 8.522 19.628 1.00 94.69 81 ILE A O 1
ATOM 638 N N . VAL A 1 82 ? 1.095 9.803 21.432 1.00 94.56 82 VAL A N 1
ATOM 639 C CA . VAL A 1 82 ? 0.141 10.867 21.114 1.00 94.56 82 VAL A CA 1
ATOM 640 C C . VAL A 1 82 ? 0.883 12.191 21.042 1.00 94.56 82 VAL A C 1
ATOM 642 O O . VAL A 1 82 ? 1.349 12.707 22.058 1.00 94.56 82 VAL A O 1
ATOM 645 N N . VAL A 1 83 ? 0.938 12.759 19.843 1.00 92.56 83 VAL A N 1
ATOM 646 C CA . VAL A 1 83 ? 1.344 14.140 19.607 1.00 92.56 83 VAL A CA 1
ATOM 647 C C . VAL A 1 83 ? 0.102 14.933 19.248 1.00 92.56 83 VAL A C 1
ATOM 649 O O . VAL A 1 83 ? -0.416 14.836 18.142 1.00 92.56 83 VAL A O 1
ATOM 652 N N . ALA A 1 84 ? -0.401 15.696 20.207 1.00 87.19 84 ALA A N 1
ATOM 653 C CA . ALA A 1 84 ? -1.647 16.438 20.088 1.00 87.19 84 ALA A CA 1
ATOM 654 C C . ALA A 1 84 ? -1.435 17.880 20.550 1.00 87.19 84 ALA A C 1
ATOM 656 O O . ALA A 1 84 ? -0.706 18.128 21.512 1.00 87.19 84 ALA A O 1
ATOM 657 N N . ASP A 1 85 ? -2.091 18.825 19.883 1.00 84.44 85 ASP A N 1
ATOM 658 C CA . ASP A 1 85 ? -2.108 20.237 20.276 1.00 84.44 85 ASP A CA 1
ATOM 659 C C . ASP A 1 85 ? -3.497 20.695 20.759 1.00 84.44 85 ASP A C 1
ATOM 661 O O . ASP A 1 85 ? -3.670 21.830 21.212 1.00 84.44 85 ASP A O 1
ATOM 665 N N . GLY A 1 86 ? -4.489 19.797 20.719 1.00 80.38 86 GLY A N 1
ATOM 666 C CA . GLY A 1 86 ? -5.851 20.022 21.179 1.00 80.38 86 GLY A CA 1
ATOM 667 C C . GLY A 1 86 ? -6.711 20.840 20.217 1.00 80.38 86 GLY A C 1
ATOM 668 O O . GLY A 1 86 ? -7.838 21.193 20.592 1.00 80.38 86 GLY A O 1
ATOM 669 N N . THR A 1 87 ? -6.208 21.168 19.020 1.00 85.44 87 THR A N 1
ATOM 670 C CA . THR A 1 87 ? -6.936 21.956 18.013 1.00 85.44 87 THR A CA 1
ATOM 671 C C . THR A 1 87 ? -7.889 21.100 17.180 1.00 85.44 87 THR A C 1
ATOM 673 O O . THR A 1 87 ? -8.963 21.575 16.808 1.00 85.44 87 THR A O 1
ATOM 676 N N . GLU A 1 88 ? -7.576 19.814 16.997 1.00 87.50 88 GLU A N 1
ATOM 677 C CA . GLU A 1 88 ? -8.378 18.855 16.232 1.00 87.50 88 GLU A CA 1
ATOM 678 C C . GLU A 1 88 ? -8.892 17.697 17.100 1.00 87.50 88 GLU A C 1
ATOM 680 O O . GLU A 1 88 ? -8.675 16.521 16.816 1.00 87.50 88 GLU A O 1
ATOM 685 N N . ARG A 1 89 ? -9.616 18.020 18.177 1.00 86.44 89 ARG A N 1
ATOM 686 C CA . ARG A 1 89 ? -10.064 17.036 19.187 1.00 86.44 89 ARG A CA 1
ATOM 687 C C . ARG A 1 89 ? -10.798 15.818 18.624 1.00 86.44 89 ARG A C 1
ATOM 689 O O . ARG A 1 89 ? -10.702 14.731 19.184 1.00 86.44 89 ARG A O 1
ATOM 696 N N . GLU A 1 90 ? -11.576 15.999 17.560 1.00 85.69 90 GLU A N 1
ATOM 697 C CA . GLU A 1 90 ? -12.296 14.891 16.927 1.00 85.69 90 GLU A CA 1
ATOM 698 C C . GLU A 1 90 ? -11.344 13.960 16.162 1.00 85.69 90 GLU A C 1
ATOM 700 O O . GLU A 1 90 ? -11.446 12.741 16.303 1.00 85.69 90 GLU A O 1
ATOM 705 N N . THR A 1 91 ? -10.380 14.524 15.425 1.00 88.19 91 THR A N 1
ATOM 706 C CA . THR A 1 91 ? -9.301 13.777 14.764 1.00 88.19 91 THR A CA 1
ATOM 707 C C . THR A 1 91 ? -8.431 13.053 15.795 1.00 88.19 91 THR A C 1
ATOM 709 O O . THR A 1 91 ? -8.139 11.872 15.626 1.00 88.19 91 THR A O 1
ATOM 712 N N . GLU A 1 92 ? -8.072 13.720 16.897 1.00 90.44 92 GLU A N 1
ATOM 713 C CA . GLU A 1 92 ? -7.307 13.145 18.014 1.00 90.44 92 GLU A CA 1
ATOM 714 C C . GLU A 1 92 ? -8.028 11.951 18.645 1.00 90.44 92 GLU A C 1
ATOM 716 O O . GLU A 1 92 ? -7.438 10.884 18.819 1.00 90.44 92 GLU A O 1
ATOM 721 N N . LEU A 1 93 ? -9.320 12.110 18.959 1.00 89.75 93 LEU A N 1
ATOM 722 C CA . LEU A 1 93 ? -10.135 11.035 19.516 1.00 89.75 93 LEU A CA 1
ATOM 723 C C . LEU A 1 93 ? -10.210 9.851 18.550 1.00 89.75 93 LEU A C 1
ATOM 725 O O . LEU A 1 93 ? -10.002 8.713 18.966 1.00 89.75 93 LEU A O 1
ATOM 729 N N . TYR A 1 94 ? -10.490 10.104 17.270 1.00 90.94 94 TYR A N 1
ATOM 730 C CA . TYR A 1 94 ? -10.558 9.044 16.269 1.00 90.94 94 TYR A CA 1
ATOM 731 C C . TYR A 1 94 ? -9.214 8.321 16.116 1.00 90.94 94 TYR A C 1
ATOM 733 O O . TYR A 1 94 ? -9.174 7.092 16.163 1.00 90.94 94 TYR A O 1
ATOM 741 N N . GLY A 1 95 ? -8.110 9.067 16.017 1.00 93.12 95 GLY A N 1
ATOM 742 C CA . GLY A 1 95 ? -6.763 8.504 15.953 1.00 93.12 95 GLY A CA 1
ATOM 743 C C . GLY A 1 95 ? -6.434 7.641 17.171 1.00 93.12 95 GLY A C 1
ATOM 744 O O . GLY A 1 95 ? -5.799 6.600 17.029 1.00 93.12 95 GLY A O 1
ATOM 745 N N . LEU A 1 96 ? -6.919 8.017 18.359 1.00 93.38 96 LEU A N 1
ATOM 746 C CA . LEU A 1 96 ? -6.693 7.258 19.586 1.00 93.38 96 LEU A CA 1
ATOM 747 C C . LEU A 1 96 ? -7.521 5.966 19.598 1.00 93.38 96 LEU A C 1
ATOM 749 O O . LEU A 1 96 ? -7.034 4.917 20.012 1.00 93.38 96 LEU A O 1
ATOM 753 N N . LEU A 1 97 ? -8.771 6.019 19.133 1.00 93.44 97 LEU A N 1
ATOM 754 C CA . LEU A 1 97 ? -9.608 4.827 18.970 1.00 93.44 97 LEU A CA 1
ATOM 755 C C . LEU A 1 97 ? -9.001 3.853 17.951 1.00 93.44 97 LEU A C 1
ATOM 757 O O . LEU A 1 97 ? -8.978 2.648 18.204 1.00 93.44 97 LEU A O 1
ATOM 761 N N . TYR A 1 98 ? -8.468 4.380 16.848 1.00 94.94 98 TYR A N 1
ATOM 762 C CA . TYR A 1 98 ? -7.772 3.619 15.815 1.00 94.94 98 TYR A CA 1
ATOM 763 C C . TYR A 1 98 ? -6.513 2.929 16.361 1.00 94.94 98 TYR A C 1
ATOM 765 O O . TYR A 1 98 ? -6.373 1.713 16.234 1.00 94.94 98 TYR A O 1
ATOM 773 N N . THR A 1 99 ? -5.622 3.654 17.045 1.00 95.00 99 THR A N 1
ATOM 774 C CA . THR A 1 99 ? -4.400 3.060 17.619 1.00 95.00 99 THR A CA 1
ATOM 775 C C . THR A 1 99 ? -4.696 2.091 18.763 1.00 95.00 99 THR A C 1
ATOM 777 O O . THR A 1 99 ? -4.019 1.073 18.886 1.00 95.00 99 THR A O 1
ATOM 780 N N . MET A 1 100 ? -5.752 2.321 19.552 1.00 94.56 100 MET A N 1
ATOM 781 C CA . MET A 1 100 ? -6.231 1.339 20.532 1.00 94.56 100 MET A CA 1
ATOM 782 C C . MET A 1 100 ? -6.722 0.041 19.879 1.00 94.56 100 MET A C 1
ATOM 784 O O . MET A 1 100 ? -6.528 -1.033 20.449 1.00 94.56 100 MET A O 1
ATOM 788 N N . ALA A 1 101 ? -7.365 0.115 18.711 1.00 94.00 101 ALA A N 1
ATOM 789 C CA . ALA A 1 101 ? -7.782 -1.072 17.970 1.00 94.00 101 ALA A CA 1
ATOM 790 C C . ALA A 1 101 ? -6.582 -1.858 17.423 1.00 94.00 101 ALA A C 1
ATOM 792 O O . ALA A 1 101 ? -6.570 -3.082 17.547 1.00 94.00 101 ALA A O 1
ATOM 793 N N . LEU A 1 102 ? -5.548 -1.169 16.924 1.00 93.00 102 LEU A N 1
ATOM 794 C CA . LEU A 1 102 ? -4.280 -1.804 16.541 1.00 93.00 102 LEU A CA 1
ATOM 795 C C . LEU A 1 102 ? -3.621 -2.521 17.723 1.00 93.00 102 LEU A C 1
ATOM 797 O O . LEU A 1 102 ? -3.290 -3.697 17.610 1.00 93.00 102 LEU A O 1
ATOM 801 N N . ALA A 1 103 ? -3.505 -1.847 18.870 1.00 93.00 103 ALA A N 1
ATOM 802 C CA . ALA A 1 103 ? -2.916 -2.426 20.076 1.00 93.00 103 ALA A CA 1
ATOM 803 C C . ALA A 1 103 ? -3.694 -3.642 20.598 1.00 93.00 103 ALA A C 1
ATOM 805 O O . ALA A 1 103 ? -3.117 -4.586 21.127 1.00 93.00 103 ALA A O 1
ATOM 806 N N . ALA A 1 104 ? -5.024 -3.642 20.465 1.00 92.19 104 ALA A N 1
ATOM 807 C CA . ALA A 1 104 ? -5.828 -4.807 20.817 1.00 92.19 104 ALA A CA 1
ATOM 808 C C . ALA A 1 104 ? -5.530 -6.000 19.895 1.00 92.19 104 ALA A C 1
ATOM 810 O O . ALA A 1 104 ? -5.370 -7.110 20.396 1.00 92.19 104 ALA A O 1
ATOM 811 N N . ARG A 1 105 ? -5.415 -5.770 18.580 1.00 90.81 105 ARG A N 1
ATOM 812 C CA . ARG A 1 105 ? -5.089 -6.826 17.614 1.00 90.81 105 ARG A CA 1
ATOM 813 C C . ARG A 1 105 ? -3.671 -7.367 17.804 1.00 90.81 105 ARG A C 1
ATOM 815 O O . ARG A 1 105 ? -3.508 -8.578 17.771 1.00 90.81 105 ARG A O 1
ATOM 822 N N . ASP A 1 106 ? -2.678 -6.520 18.071 1.00 90.94 106 ASP A N 1
ATOM 823 C CA . ASP A 1 106 ? -1.284 -6.962 18.269 1.00 90.94 106 ASP A CA 1
ATOM 824 C C . ASP A 1 106 ? -1.117 -7.952 19.435 1.00 90.94 106 ASP A C 1
ATOM 826 O O . ASP A 1 106 ? -0.297 -8.865 19.401 1.00 90.94 106 ASP A O 1
ATOM 830 N N . ARG A 1 107 ? -1.972 -7.840 20.458 1.00 89.25 107 ARG A N 1
ATOM 831 C CA . ARG A 1 107 ? -2.004 -8.790 21.582 1.00 89.25 107 ARG A CA 1
ATOM 832 C C . ARG A 1 107 ? -2.651 -10.130 21.246 1.00 89.25 107 ARG A C 1
ATOM 834 O O . ARG A 1 107 ? -2.437 -11.104 21.963 1.00 89.25 107 ARG A O 1
ATOM 841 N N . GLU A 1 108 ? -3.477 -10.174 20.208 1.00 88.00 108 GLU A N 1
ATOM 842 C CA . GLU A 1 108 ? -4.156 -11.386 19.734 1.00 88.00 108 GLU A CA 1
ATOM 843 C C . GLU A 1 108 ? -3.346 -12.081 18.638 1.00 88.00 108 GLU A C 1
ATOM 845 O O . GLU A 1 108 ? -3.390 -13.302 18.495 1.00 88.00 108 GLU A O 1
ATOM 850 N N . SER A 1 109 ? -2.608 -11.302 17.855 1.00 81.12 109 SER A N 1
ATOM 851 C CA . SER A 1 109 ? -1.819 -11.754 16.720 1.00 81.12 109 SER A CA 1
ATOM 852 C C . SER A 1 109 ? -0.570 -10.890 16.653 1.00 81.12 109 SER A C 1
ATOM 854 O O . SER A 1 109 ? -0.700 -9.683 16.497 1.00 81.12 109 SER A O 1
ATOM 856 N N . ASP A 1 110 ? 0.615 -11.496 16.756 1.00 79.69 110 ASP A N 1
ATOM 857 C CA . ASP A 1 110 ? 1.895 -10.783 16.667 1.00 79.69 110 ASP A CA 1
ATOM 858 C C . ASP A 1 110 ? 2.019 -10.095 15.297 1.00 79.69 110 ASP A C 1
ATOM 860 O O . ASP A 1 110 ? 2.425 -10.716 14.309 1.00 79.69 110 ASP A O 1
ATOM 864 N N . LEU A 1 111 ? 1.640 -8.812 15.213 1.00 71.62 111 LEU A N 1
ATOM 865 C CA . LEU A 1 111 ? 1.632 -8.070 13.951 1.00 71.62 111 LEU A CA 1
ATOM 866 C C . LEU A 1 111 ? 3.058 -7.867 13.447 1.00 71.62 111 LEU A C 1
ATOM 868 O O . LEU A 1 111 ? 3.289 -7.831 12.234 1.00 71.62 111 LEU A O 1
ATOM 872 N N . SER A 1 112 ? 4.018 -7.760 14.370 1.00 71.31 112 SER A N 1
ATOM 873 C CA . SER A 1 112 ? 5.435 -7.655 14.039 1.00 71.31 112 SER A CA 1
ATOM 874 C C . SER A 1 112 ? 5.939 -8.938 13.371 1.00 71.31 112 SER A C 1
ATOM 876 O O . SER A 1 112 ? 6.588 -8.872 12.324 1.00 71.31 112 SER A O 1
ATOM 878 N N . GLY A 1 113 ? 5.545 -10.097 13.903 1.00 61.41 113 GLY A N 1
ATOM 879 C CA . GLY A 1 113 ? 5.795 -11.413 13.330 1.00 61.41 113 GLY A CA 1
ATOM 880 C C . GLY A 1 113 ? 5.157 -11.566 11.953 1.00 61.41 113 GLY A C 1
ATOM 881 O O . GLY A 1 113 ? 5.870 -11.816 10.985 1.00 61.41 113 GLY A O 1
ATOM 882 N N . LEU A 1 114 ? 3.849 -11.313 11.830 1.00 63.56 114 LEU A N 1
ATOM 883 C CA . LEU A 1 114 ? 3.108 -11.425 10.562 1.00 63.56 114 LEU A CA 1
ATOM 884 C C . LEU A 1 114 ? 3.706 -10.547 9.448 1.00 63.56 114 LEU A C 1
ATOM 886 O O . LEU A 1 114 ? 3.852 -10.988 8.305 1.00 63.56 114 LEU A O 1
ATOM 890 N N . SER A 1 115 ? 4.118 -9.320 9.782 1.00 63.09 115 SER A N 1
ATOM 891 C CA . SER A 1 115 ? 4.781 -8.399 8.849 1.00 63.09 115 SER A CA 1
ATOM 892 C C . SER A 1 115 ? 6.135 -8.930 8.355 1.00 63.09 115 SER A C 1
ATOM 894 O O . SER A 1 115 ? 6.486 -8.752 7.187 1.00 63.09 115 SER A O 1
ATOM 896 N N . LEU A 1 116 ? 6.889 -9.617 9.219 1.00 55.62 116 LEU A N 1
ATOM 897 C CA . LEU A 1 116 ? 8.243 -10.098 8.931 1.00 55.62 116 LEU A CA 1
ATOM 898 C C . LEU A 1 116 ? 8.292 -11.494 8.292 1.00 55.62 116 LEU A C 1
ATOM 900 O O . LEU A 1 116 ? 9.221 -11.758 7.527 1.00 55.62 116 LEU A O 1
ATOM 904 N N . THR A 1 117 ? 7.349 -12.391 8.600 1.00 54.53 117 THR A N 1
ATOM 905 C CA . THR A 1 117 ? 7.455 -13.815 8.230 1.00 54.53 117 THR A CA 1
ATOM 906 C C . THR A 1 117 ? 6.528 -14.258 7.107 1.00 54.53 117 THR A C 1
ATOM 908 O O . THR A 1 117 ? 6.870 -15.210 6.408 1.00 54.53 117 THR A O 1
ATOM 911 N N . GLU A 1 118 ? 5.384 -13.600 6.904 1.00 56.25 118 GLU A N 1
ATOM 912 C CA . GLU A 1 118 ? 4.335 -14.119 6.008 1.00 56.25 118 GLU A CA 1
ATOM 913 C C . GLU A 1 118 ? 4.163 -13.329 4.707 1.00 56.25 118 GLU A C 1
ATOM 915 O O . GLU A 1 118 ? 3.493 -13.788 3.783 1.00 56.25 118 GLU A O 1
ATOM 920 N N . THR A 1 119 ? 4.807 -12.165 4.580 1.00 60.09 119 THR A N 1
ATOM 921 C CA . THR A 1 119 ? 4.607 -11.280 3.426 1.00 60.09 119 THR A CA 1
ATOM 922 C C . THR A 1 119 ? 5.872 -11.150 2.571 1.00 60.09 119 THR A C 1
ATOM 924 O O . THR A 1 119 ? 6.768 -10.336 2.803 1.00 60.09 119 THR A O 1
ATOM 927 N N . GLY A 1 120 ? 5.965 -12.002 1.548 1.00 77.56 120 GLY A N 1
ATOM 928 C CA . GLY A 1 120 ? 7.108 -12.043 0.628 1.00 77.56 120 GLY A CA 1
ATOM 929 C C . GLY A 1 120 ? 7.063 -10.998 -0.492 1.00 77.56 120 GLY A C 1
ATOM 930 O O . GLY A 1 120 ? 8.093 -10.718 -1.099 1.00 77.56 120 GLY A O 1
ATOM 931 N N . THR A 1 121 ? 5.892 -10.414 -0.756 1.00 89.44 121 THR A N 1
ATOM 932 C CA . THR A 1 121 ? 5.633 -9.547 -1.919 1.00 89.44 121 THR A CA 1
ATOM 933 C C . THR A 1 121 ? 4.979 -8.233 -1.506 1.00 89.44 121 THR A C 1
ATOM 935 O O . THR A 1 121 ? 4.405 -8.129 -0.419 1.00 89.44 121 THR A O 1
ATOM 938 N N . PHE A 1 122 ? 5.030 -7.216 -2.364 1.00 91.81 122 PHE A N 1
ATOM 939 C CA . PHE A 1 122 ? 4.277 -5.981 -2.159 1.00 91.81 122 PHE A CA 1
ATOM 940 C C . PHE A 1 122 ? 2.774 -6.263 -2.013 1.00 91.81 122 PHE A C 1
ATOM 942 O O . PHE A 1 122 ? 2.160 -5.726 -1.095 1.00 91.81 122 PHE A O 1
ATOM 949 N N . ASP A 1 123 ? 2.192 -7.135 -2.841 1.00 93.25 123 ASP A N 1
ATOM 950 C CA . ASP A 1 123 ? 0.772 -7.504 -2.767 1.00 93.25 123 ASP A CA 1
ATOM 951 C C . ASP A 1 123 ? 0.387 -8.076 -1.394 1.00 93.25 123 ASP A C 1
ATOM 953 O O . ASP A 1 123 ? -0.474 -7.520 -0.714 1.00 93.25 123 ASP A O 1
ATOM 957 N N . SER A 1 124 ? 1.078 -9.121 -0.926 1.00 90.56 124 SER A N 1
ATOM 958 C CA . SER A 1 124 ? 0.809 -9.739 0.386 1.00 90.56 124 SER A CA 1
ATOM 959 C C . SER A 1 124 ? 1.015 -8.757 1.547 1.00 90.56 124 SER A C 1
ATOM 961 O O . SER A 1 124 ? 0.182 -8.674 2.450 1.00 90.56 124 SER A O 1
ATOM 963 N N . LYS A 1 125 ? 2.052 -7.906 1.487 1.00 91.25 125 LYS A N 1
ATOM 964 C CA . LYS A 1 125 ? 2.256 -6.816 2.462 1.00 91.25 125 LYS A CA 1
ATOM 965 C C . LYS A 1 125 ? 1.067 -5.867 2.500 1.00 91.25 125 LYS A C 1
ATOM 967 O O . LYS A 1 125 ? 0.623 -5.455 3.573 1.00 91.25 125 LYS A O 1
ATOM 972 N N . ARG A 1 126 ? 0.543 -5.490 1.332 1.00 93.19 126 ARG A N 1
ATOM 973 C CA . ARG A 1 126 ? -0.602 -4.581 1.223 1.00 93.19 126 ARG A CA 1
ATOM 974 C C . ARG A 1 126 ? -1.918 -5.250 1.595 1.00 93.19 126 ARG A C 1
ATOM 976 O O . ARG A 1 126 ? -2.765 -4.554 2.146 1.00 93.19 126 ARG A O 1
ATOM 983 N N . ALA A 1 127 ? -2.065 -6.551 1.367 1.00 93.00 127 ALA A N 1
ATOM 984 C CA . ALA A 1 127 ? -3.199 -7.347 1.821 1.00 93.00 127 ALA A CA 1
ATOM 985 C C . ALA A 1 127 ? -3.271 -7.369 3.352 1.00 93.00 127 ALA A C 1
ATOM 987 O O . ALA A 1 127 ? -4.274 -6.943 3.922 1.00 93.00 127 ALA A O 1
ATOM 988 N N . LEU A 1 128 ? -2.164 -7.735 4.011 1.00 91.81 128 LEU A N 1
ATOM 989 C CA . LEU A 1 128 ? -2.043 -7.686 5.469 1.00 91.81 128 LEU A CA 1
ATOM 990 C C . LEU A 1 128 ? -2.283 -6.266 5.998 1.00 91.81 128 LEU A C 1
ATOM 992 O O . LEU A 1 128 ? -3.040 -6.083 6.950 1.00 91.81 128 LEU A O 1
ATOM 996 N N . THR A 1 129 ? -1.702 -5.252 5.341 1.00 92.25 129 THR A N 1
ATOM 997 C CA . THR A 1 129 ? -1.921 -3.845 5.717 1.00 92.25 129 THR A CA 1
ATOM 998 C C . THR A 1 129 ? -3.385 -3.444 5.648 1.00 92.25 129 THR A C 1
ATOM 1000 O O . THR A 1 129 ? -3.895 -2.828 6.579 1.00 92.25 129 THR A O 1
ATOM 1003 N N . ALA A 1 130 ? -4.077 -3.798 4.567 1.00 95.06 130 ALA A N 1
ATOM 1004 C CA . ALA A 1 130 ? -5.494 -3.506 4.428 1.00 95.06 130 ALA A CA 1
ATOM 1005 C C . ALA A 1 130 ? -6.331 -4.232 5.484 1.00 95.06 130 ALA A C 1
ATOM 1007 O O . ALA A 1 130 ? -7.283 -3.652 5.994 1.00 95.06 130 ALA A O 1
ATOM 1008 N N . LEU A 1 131 ? -5.964 -5.459 5.859 1.00 93.75 131 LEU A N 1
ATOM 1009 C CA . LEU A 1 131 ? -6.679 -6.189 6.896 1.00 93.75 131 LEU A CA 1
ATOM 1010 C C . LEU A 1 131 ? -6.565 -5.496 8.261 1.00 93.75 131 LEU A C 1
ATOM 1012 O O . LEU A 1 131 ? -7.592 -5.146 8.837 1.00 93.75 131 LEU A O 1
ATOM 1016 N N . PHE A 1 132 ? -5.353 -5.215 8.755 1.00 92.12 132 PHE A N 1
ATOM 1017 C CA . PHE A 1 132 ? -5.207 -4.606 10.084 1.00 92.12 132 PHE A CA 1
ATOM 1018 C C . PHE A 1 132 ? -5.651 -3.137 10.122 1.00 92.12 132 PHE A C 1
ATOM 1020 O O . PHE A 1 132 ? -6.296 -2.714 11.082 1.00 92.12 132 PHE A O 1
ATOM 1027 N N . ALA A 1 133 ? -5.336 -2.345 9.089 1.00 94.25 133 ALA A N 1
ATOM 1028 C CA . ALA A 1 133 ? -5.721 -0.934 9.042 1.00 94.25 133 ALA A CA 1
ATOM 1029 C C . ALA A 1 133 ? -7.232 -0.795 8.840 1.00 94.25 133 ALA A C 1
ATOM 1031 O O . ALA A 1 133 ? -7.874 0.079 9.426 1.00 94.25 133 ALA A O 1
ATOM 1032 N N . GLY A 1 134 ? -7.812 -1.694 8.047 1.00 96.25 134 GLY A N 1
ATOM 1033 C CA . GLY A 1 134 ? -9.245 -1.820 7.870 1.00 96.25 134 GLY A CA 1
ATOM 1034 C C . GLY A 1 134 ? -9.957 -2.233 9.150 1.00 96.25 134 GLY A C 1
ATOM 1035 O O . GLY A 1 134 ? -10.957 -1.625 9.519 1.00 96.25 134 GLY A O 1
ATOM 1036 N N . GLU A 1 135 ? -9.419 -3.213 9.874 1.00 95.44 135 GLU A N 1
ATOM 1037 C CA . GLU A 1 135 ? -9.960 -3.625 11.163 1.00 95.44 135 GLU A CA 1
ATOM 1038 C C . GLU A 1 135 ? -9.930 -2.478 12.176 1.00 95.44 135 GLU A C 1
ATOM 1040 O O . GLU A 1 135 ? -10.952 -2.161 12.788 1.00 95.44 135 GLU A O 1
ATOM 1045 N N . ALA A 1 136 ? -8.784 -1.813 12.321 1.00 95.38 136 ALA A N 1
ATOM 1046 C CA . ALA A 1 136 ? -8.654 -0.682 13.227 1.00 95.38 136 ALA A CA 1
ATOM 1047 C C . ALA A 1 136 ? -9.605 0.466 12.864 1.00 95.38 136 ALA A C 1
ATOM 1049 O O . ALA A 1 136 ? -10.239 1.037 13.751 1.00 95.38 136 ALA A O 1
ATOM 1050 N N . THR A 1 137 ? -9.771 0.746 11.569 1.00 95.44 137 THR A N 1
ATOM 1051 C CA . THR A 1 137 ? -10.755 1.712 11.053 1.00 95.44 137 THR A CA 1
ATOM 1052 C C . THR A 1 137 ? -12.175 1.311 11.441 1.00 95.44 137 THR A C 1
ATOM 1054 O O . THR A 1 137 ? -12.888 2.097 12.058 1.00 95.44 137 THR A O 1
ATOM 1057 N N . PHE A 1 138 ? -12.563 0.061 11.186 1.00 94.56 138 PHE A N 1
ATOM 1058 C CA . PHE A 1 138 ? -13.889 -0.454 11.517 1.00 94.56 138 PHE A CA 1
ATOM 1059 C C . PHE A 1 138 ? -14.212 -0.368 13.014 1.00 94.56 138 PHE A C 1
ATOM 1061 O O . PHE A 1 138 ? -15.284 0.109 13.398 1.00 94.56 138 PHE A O 1
ATOM 1068 N N . PHE A 1 139 ? -13.291 -0.783 13.885 1.00 92.94 139 PHE A N 1
ATOM 1069 C CA . PHE A 1 139 ? -13.517 -0.703 15.329 1.00 92.94 139 PHE A CA 1
ATOM 1070 C C . PHE A 1 139 ? -13.482 0.733 15.855 1.00 92.94 139 PHE A C 1
ATOM 1072 O O . PHE A 1 139 ? -14.252 1.045 16.768 1.00 92.94 139 PHE A O 1
ATOM 1079 N N . ALA A 1 140 ? -12.654 1.612 15.283 1.00 92.62 140 ALA A N 1
ATOM 1080 C CA . ALA A 1 140 ? -12.657 3.034 15.614 1.00 92.62 140 ALA A CA 1
ATOM 1081 C C . ALA A 1 140 ? -13.978 3.705 15.217 1.00 92.62 140 ALA A C 1
AT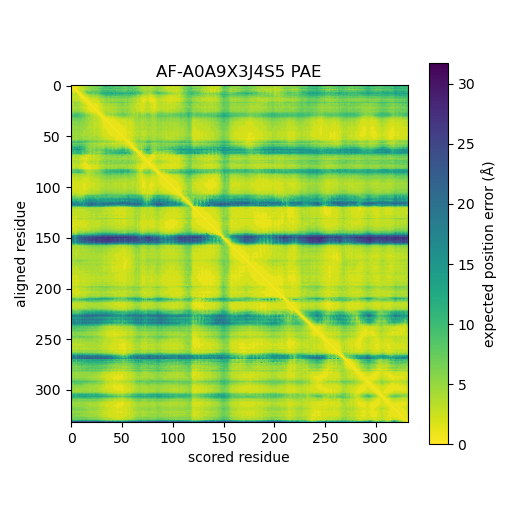OM 1083 O O . ALA A 1 140 ? -14.561 4.434 16.021 1.00 92.62 140 ALA A O 1
ATOM 1084 N N . ASP A 1 141 ? -14.494 3.396 14.028 1.00 91.25 141 ASP A N 1
ATOM 1085 C CA . ASP A 1 141 ? -15.785 3.874 13.540 1.00 91.25 141 ASP A CA 1
ATOM 1086 C C . ASP A 1 141 ? -16.942 3.390 14.423 1.00 91.25 141 ASP A C 1
ATOM 1088 O O . ASP A 1 141 ? -17.775 4.194 14.847 1.00 91.25 141 ASP A O 1
ATOM 1092 N N . MET A 1 142 ? -16.975 2.102 14.784 1.00 88.06 142 MET A N 1
ATOM 1093 C CA . MET A 1 142 ? -17.983 1.568 15.710 1.00 88.06 142 MET A CA 1
ATOM 1094 C C . MET A 1 142 ? -17.907 2.210 17.094 1.00 88.06 142 MET A C 1
ATOM 1096 O O . MET A 1 142 ? -18.934 2.489 17.714 1.00 88.06 142 MET A O 1
ATOM 1100 N N . ALA A 1 143 ? -16.696 2.425 17.599 1.00 88.19 143 ALA A N 1
ATOM 1101 C CA . ALA A 1 143 ? -16.469 3.068 18.879 1.00 88.19 143 ALA A CA 1
ATOM 1102 C C . ALA A 1 143 ? -16.962 4.518 18.867 1.00 88.19 143 ALA A C 1
ATOM 1104 O O . ALA A 1 143 ? -17.765 4.908 19.713 1.00 88.19 143 ALA A O 1
ATOM 1105 N N . ARG A 1 144 ? -16.571 5.289 17.851 1.00 86.00 144 ARG A N 1
ATOM 1106 C CA . ARG A 1 144 ? -17.058 6.654 17.642 1.00 86.00 144 ARG A CA 1
ATOM 1107 C C . ARG A 1 144 ? -18.580 6.689 17.504 1.00 86.00 144 ARG A C 1
ATOM 1109 O O . ARG A 1 144 ? -19.217 7.556 18.093 1.00 86.00 144 ARG A O 1
ATOM 1116 N N . ALA A 1 145 ? -19.172 5.737 16.784 1.00 82.50 145 ALA A N 1
ATOM 1117 C CA . ALA A 1 145 ? -20.619 5.655 16.637 1.00 82.50 145 ALA A CA 1
ATOM 1118 C C . ALA A 1 145 ? -21.333 5.422 17.981 1.00 82.50 145 ALA A C 1
ATOM 1120 O O . ALA A 1 145 ? -22.349 6.059 18.252 1.00 82.50 145 ALA A O 1
ATOM 1121 N N . ARG A 1 146 ? -20.788 4.555 18.847 1.00 78.88 146 ARG A N 1
ATOM 1122 C CA . ARG A 1 146 ? -21.333 4.313 20.194 1.00 78.88 146 ARG A CA 1
ATOM 1123 C C . ARG A 1 146 ? -21.233 5.538 21.105 1.00 78.88 146 ARG A C 1
ATOM 1125 O O . ARG A 1 146 ? -22.189 5.813 21.819 1.00 78.88 146 ARG A O 1
ATOM 1132 N N . GLU A 1 147 ? -20.121 6.273 21.071 1.00 75.12 147 GLU A N 1
ATOM 1133 C CA . GLU A 1 147 ? -19.947 7.502 21.872 1.00 75.12 147 GLU A CA 1
ATOM 1134 C C . GLU A 1 147 ? -20.903 8.621 21.448 1.00 75.12 147 GLU A C 1
ATOM 1136 O O . GLU A 1 147 ? -21.349 9.415 22.272 1.00 75.12 147 GLU A O 1
ATO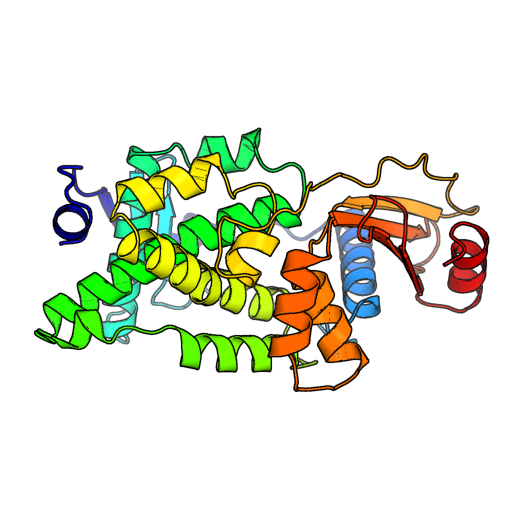M 1141 N N . LEU A 1 148 ? -21.249 8.675 20.162 1.00 69.50 148 LEU A N 1
ATOM 1142 C CA . LEU A 1 148 ? -22.178 9.664 19.617 1.00 69.50 148 LEU A CA 1
ATOM 1143 C C . LEU A 1 148 ? -23.657 9.257 19.781 1.00 69.50 148 LEU A C 1
ATOM 1145 O O . LEU A 1 148 ? -24.529 9.892 19.193 1.00 69.50 148 LEU A O 1
ATOM 1149 N N . ASP A 1 149 ? -23.928 8.217 20.583 1.00 64.38 149 ASP A N 1
ATOM 1150 C CA . ASP A 1 149 ? -25.257 7.665 20.891 1.00 64.38 149 ASP A CA 1
ATOM 1151 C C . ASP A 1 149 ? -26.093 7.384 19.633 1.00 64.38 149 ASP A C 1
ATOM 1153 O O . ASP A 1 149 ? -27.314 7.535 19.591 1.00 64.38 149 ASP A O 1
ATOM 1157 N N . TYR A 1 150 ? -25.415 6.967 18.561 1.00 58.34 150 TYR A N 1
ATOM 1158 C CA . TYR A 1 150 ? -26.047 6.753 17.266 1.00 58.34 150 TYR A CA 1
ATOM 1159 C C . TYR A 1 150 ? -26.967 5.518 17.223 1.00 58.34 150 TYR A C 1
ATOM 1161 O O . TYR A 1 150 ? -27.571 5.260 16.187 1.00 58.34 150 TYR A O 1
ATOM 1169 N N . GLY A 1 151 ? -27.150 4.780 18.325 1.00 60.38 151 GLY A N 1
ATOM 1170 C CA . GLY A 1 151 ? -28.138 3.697 18.429 1.00 60.38 151 GLY A CA 1
ATOM 1171 C C . GLY A 1 151 ? -28.146 2.753 17.214 1.00 60.38 151 GLY A C 1
ATOM 1172 O O . GLY A 1 151 ? -27.126 2.156 16.869 1.00 60.38 151 GLY A O 1
ATOM 1173 N N . GLU A 1 152 ? -29.296 2.659 16.537 1.00 49.53 152 GLU A N 1
ATOM 1174 C CA . GLU A 1 152 ? -29.556 1.834 15.340 1.00 49.53 152 GLU A CA 1
ATOM 1175 C C . GLU A 1 152 ? -28.726 2.211 14.082 1.00 49.53 152 GLU A C 1
ATOM 1177 O O . GLU A 1 152 ? -28.681 1.442 13.123 1.00 49.53 152 GLU A O 1
ATOM 1182 N N . LEU A 1 153 ? -28.015 3.351 14.047 1.00 52.91 153 LEU A N 1
ATOM 1183 C CA . LEU A 1 153 ? -27.139 3.733 12.916 1.00 52.91 153 LEU A CA 1
ATOM 1184 C C . LEU A 1 153 ? -25.860 2.888 12.824 1.00 52.91 153 LEU A C 1
ATOM 1186 O O . LEU A 1 153 ? -25.242 2.848 11.760 1.00 52.91 153 LEU A O 1
ATOM 1190 N N . ALA A 1 154 ? -25.484 2.165 13.884 1.00 53.69 154 ALA A N 1
ATOM 1191 C CA . ALA A 1 154 ? -24.399 1.185 13.814 1.00 53.69 154 ALA A CA 1
ATOM 1192 C C . ALA A 1 154 ? -24.688 0.080 12.775 1.00 53.69 154 ALA A C 1
ATOM 1194 O O . ALA A 1 154 ? -23.773 -0.418 12.121 1.00 53.69 154 ALA A O 1
ATOM 1195 N N . GLU A 1 155 ? -25.962 -0.265 12.564 1.00 49.41 155 GLU A N 1
ATOM 1196 C CA . GLU A 1 155 ? -26.377 -1.269 11.576 1.00 49.41 155 GLU A CA 1
ATOM 1197 C C . GLU A 1 155 ? -26.345 -0.730 10.137 1.00 49.41 155 GLU A C 1
ATOM 1199 O O . GLU A 1 155 ? -26.179 -1.501 9.189 1.00 49.41 155 GLU A O 1
ATOM 1204 N N . GLN A 1 156 ? -26.420 0.594 9.972 1.00 57.47 156 GLN A N 1
ATOM 1205 C CA . GLN A 1 156 ? -26.398 1.292 8.681 1.00 57.47 156 GLN A CA 1
ATOM 1206 C C . GLN A 1 156 ? -24.982 1.623 8.196 1.00 57.47 156 GLN A C 1
ATOM 1208 O O . GLN A 1 156 ? -24.822 2.175 7.106 1.00 57.47 156 GLN A O 1
ATOM 1213 N N . PHE A 1 157 ? -23.952 1.279 8.978 1.00 74.06 157 PHE A N 1
ATOM 1214 C CA . PHE A 1 157 ? -22.571 1.549 8.607 1.00 74.06 157 PHE A CA 1
ATOM 1215 C C . PHE A 1 157 ? -22.240 0.879 7.266 1.00 74.06 157 PHE A C 1
ATOM 1217 O O . PHE A 1 157 ? -22.438 -0.326 7.072 1.00 74.06 157 PHE A O 1
ATOM 1224 N N . SER A 1 158 ? -21.780 1.674 6.308 1.00 82.06 158 SER A N 1
ATOM 1225 C CA . SER A 1 158 ? -21.417 1.224 4.971 1.00 82.06 158 SER A CA 1
ATOM 1226 C C . SER A 1 158 ? -20.210 2.013 4.502 1.00 82.06 158 SER A C 1
ATOM 1228 O O . SER A 1 158 ? -20.166 3.236 4.617 1.00 82.06 158 SER A O 1
ATOM 1230 N N . TYR A 1 159 ? -19.248 1.301 3.928 1.00 91.38 159 TYR A N 1
ATOM 1231 C CA . TYR A 1 159 ? -18.071 1.898 3.311 1.00 91.38 159 TYR A CA 1
ATOM 1232 C C . TYR A 1 159 ? -18.282 2.192 1.822 1.00 91.38 159 TYR A C 1
ATOM 1234 O O . TYR A 1 159 ? -17.367 2.697 1.184 1.00 91.38 159 TYR A O 1
ATOM 1242 N N . GLU A 1 160 ? -19.469 1.942 1.253 1.00 89.88 160 GLU A N 1
ATOM 1243 C CA . GLU A 1 160 ? -19.728 2.112 -0.187 1.00 89.88 160 GLU A CA 1
ATOM 1244 C C . GLU A 1 160 ? -19.400 3.525 -0.692 1.00 89.88 160 GLU A C 1
ATOM 1246 O O . GLU A 1 160 ? -18.733 3.673 -1.715 1.00 89.88 160 GLU A O 1
ATOM 1251 N N . HIS A 1 161 ? -19.793 4.569 0.050 1.00 89.12 161 HIS A N 1
ATOM 1252 C CA . HIS A 1 161 ? -19.440 5.946 -0.310 1.00 89.12 161 HIS A CA 1
ATOM 1253 C C . HIS A 1 161 ? -17.925 6.184 -0.255 1.00 89.12 161 HIS A C 1
ATOM 1255 O O . HIS A 1 161 ? -17.357 6.816 -1.146 1.00 89.12 161 HIS A O 1
ATOM 1261 N N . GLY A 1 162 ? -17.260 5.645 0.771 1.00 91.25 162 GLY A N 1
ATOM 1262 C CA . GLY A 1 162 ? -15.804 5.674 0.871 1.00 91.25 162 GLY A CA 1
ATOM 1263 C C . GLY A 1 162 ? -15.149 4.968 -0.315 1.00 91.25 162 GLY A C 1
ATOM 1264 O O . GLY A 1 162 ? -14.174 5.477 -0.859 1.00 91.25 162 GLY A O 1
ATOM 1265 N N . MET A 1 163 ? -15.688 3.828 -0.760 1.00 92.38 163 MET A N 1
ATOM 1266 C CA . MET A 1 163 ? -15.148 3.085 -1.902 1.00 92.38 163 MET A CA 1
ATOM 1267 C C . MET A 1 163 ? -15.250 3.906 -3.187 1.00 92.38 163 MET A C 1
ATOM 1269 O O . MET A 1 163 ? -14.331 3.887 -3.998 1.00 92.38 163 MET A O 1
ATOM 1273 N N . ASP A 1 164 ? -16.317 4.684 -3.370 1.00 91.88 164 ASP A N 1
ATOM 1274 C CA . ASP A 1 164 ? -16.424 5.595 -4.513 1.00 91.88 164 ASP A CA 1
ATOM 1275 C C . ASP A 1 164 ? -15.377 6.719 -4.464 1.00 91.88 164 ASP A C 1
ATOM 1277 O O . ASP A 1 164 ? -14.846 7.117 -5.504 1.00 91.88 164 ASP A O 1
ATOM 1281 N N . LEU A 1 165 ? -15.036 7.223 -3.273 1.00 90.88 165 LEU A N 1
ATOM 1282 C CA . LEU A 1 165 ? -13.930 8.173 -3.100 1.00 90.88 165 LEU A CA 1
ATOM 1283 C C . LEU A 1 165 ? -12.568 7.516 -3.364 1.00 90.88 165 LEU A C 1
ATOM 1285 O O . LEU A 1 165 ? -11.736 8.096 -4.065 1.00 90.88 165 LEU A O 1
ATOM 1289 N N . ALA A 1 166 ? -12.364 6.293 -2.880 1.00 93.38 166 ALA A N 1
ATOM 1290 C CA . ALA A 1 166 ? -11.160 5.513 -3.132 1.00 93.38 166 ALA A CA 1
ATOM 1291 C C . ALA A 1 166 ? -10.971 5.249 -4.635 1.00 93.38 166 ALA A C 1
ATOM 1293 O O . ALA A 1 166 ? -9.899 5.512 -5.175 1.00 93.38 166 ALA A O 1
ATOM 1294 N N . ARG A 1 167 ? -12.035 4.863 -5.351 1.00 92.81 167 ARG A N 1
ATOM 1295 C CA . ARG A 1 167 ? -12.032 4.699 -6.816 1.00 92.81 167 ARG A CA 1
ATOM 1296 C C . ARG A 1 167 ? -11.670 5.987 -7.546 1.00 92.81 167 ARG A C 1
ATOM 1298 O O . ARG A 1 167 ? -10.885 5.949 -8.491 1.00 92.81 167 ARG A O 1
ATOM 1305 N N . LYS A 1 168 ? -12.185 7.140 -7.098 1.00 92.62 168 LYS A N 1
ATOM 1306 C CA . LYS A 1 168 ? -11.774 8.447 -7.643 1.00 92.62 168 LYS A CA 1
ATOM 1307 C C . LYS A 1 168 ? -10.283 8.693 -7.432 1.00 92.62 168 LYS A C 1
ATOM 1309 O O . LYS A 1 168 ? -9.633 9.187 -8.344 1.00 92.62 168 LYS A O 1
ATOM 1314 N N . LYS A 1 169 ? -9.728 8.321 -6.274 1.00 93.44 169 LYS A N 1
ATOM 1315 C CA . LYS A 1 169 ? -8.285 8.423 -6.011 1.00 93.44 169 LYS A CA 1
ATOM 1316 C C . LYS A 1 169 ? -7.444 7.436 -6.818 1.00 93.44 169 LYS A C 1
ATOM 1318 O O . LYS A 1 169 ? -6.344 7.792 -7.232 1.00 93.44 169 LYS A O 1
ATOM 1323 N N . PHE A 1 170 ? -7.958 6.245 -7.114 1.00 93.88 170 PHE A N 1
ATOM 1324 C CA . PHE A 1 170 ? -7.292 5.320 -8.033 1.00 93.88 170 PHE A CA 1
ATOM 1325 C C . PHE A 1 170 ? -7.213 5.928 -9.437 1.00 93.88 170 PHE A C 1
ATOM 1327 O O . PHE A 1 170 ? -6.157 5.877 -10.058 1.00 93.88 170 PHE A O 1
ATOM 1334 N N . ALA A 1 171 ? -8.298 6.557 -9.898 1.00 92.62 171 ALA A N 1
ATOM 1335 C CA . ALA A 1 171 ? -8.382 7.212 -11.203 1.00 92.62 171 ALA A CA 1
ATOM 1336 C C . ALA A 1 171 ? -7.601 8.535 -11.306 1.00 92.62 171 ALA A C 1
ATOM 1338 O O . ALA A 1 171 ? -7.273 8.958 -12.410 1.00 92.62 171 ALA A O 1
ATOM 1339 N N . ASP A 1 172 ? -7.323 9.202 -10.184 1.00 92.81 172 ASP A N 1
ATOM 1340 C CA . ASP A 1 172 ? -6.652 10.503 -10.149 1.00 92.81 172 ASP A CA 1
ATOM 1341 C C . ASP A 1 172 ? -5.174 10.374 -10.578 1.00 92.81 172 ASP A C 1
ATOM 1343 O O . ASP A 1 172 ? -4.383 9.774 -9.843 1.00 92.81 172 ASP A O 1
ATOM 1347 N N . PRO A 1 173 ? -4.764 10.938 -11.734 1.00 92.06 173 PRO A N 1
ATOM 1348 C CA . PRO A 1 173 ? -3.385 10.842 -12.213 1.00 92.06 173 PRO A CA 1
ATOM 1349 C C . PRO A 1 173 ? -2.402 11.679 -11.383 1.00 92.06 173 PRO A C 1
ATOM 1351 O O . PRO A 1 173 ? -1.192 11.520 -11.533 1.00 92.06 173 PRO A O 1
ATOM 1354 N N . TRP A 1 174 ? -2.900 12.580 -10.529 1.00 92.94 174 TRP A N 1
ATOM 1355 C CA . TRP A 1 174 ? -2.078 13.373 -9.614 1.00 92.94 174 TRP A CA 1
ATOM 1356 C C . TRP A 1 174 ? -1.917 12.717 -8.248 1.00 92.94 174 TRP A C 1
ATOM 1358 O O . TRP A 1 174 ? -0.974 13.051 -7.536 1.00 92.94 174 TRP A O 1
ATOM 1368 N N . ALA A 1 175 ? -2.789 11.770 -7.894 1.00 94.00 175 ALA A N 1
ATOM 1369 C CA . ALA A 1 175 ? -2.623 10.999 -6.677 1.00 94.00 175 ALA A CA 1
ATOM 1370 C C . ALA A 1 175 ? -1.433 10.043 -6.826 1.00 94.00 175 ALA A C 1
ATOM 1372 O O . ALA A 1 175 ? -1.350 9.234 -7.756 1.00 94.00 175 ALA A O 1
ATOM 1373 N N . THR A 1 176 ? -0.524 10.077 -5.867 1.00 95.31 176 THR A N 1
ATOM 1374 C CA . THR A 1 176 ? 0.512 9.057 -5.722 1.00 95.31 176 THR A CA 1
ATOM 1375 C C . THR A 1 176 ? -0.124 7.693 -5.457 1.00 95.31 176 THR A C 1
ATOM 1377 O O . THR A 1 176 ? -1.238 7.585 -4.933 1.00 95.31 176 THR A O 1
ATOM 1380 N N . TRP A 1 177 ? 0.591 6.615 -5.779 1.00 93.44 177 TRP A N 1
ATOM 1381 C CA . TRP A 1 177 ? 0.154 5.280 -5.377 1.00 93.44 177 TRP A CA 1
ATOM 1382 C C . TRP A 1 177 ? 0.012 5.164 -3.857 1.00 93.44 177 TRP A C 1
ATOM 1384 O O . TRP A 1 177 ? -0.849 4.427 -3.403 1.00 93.44 177 TRP A O 1
ATOM 1394 N N . GL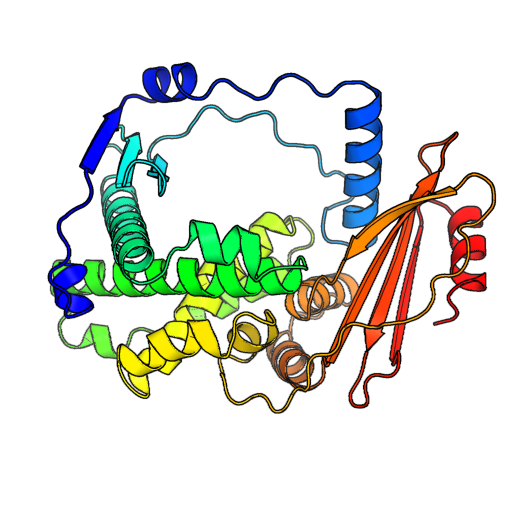Y A 1 178 ? 0.806 5.901 -3.069 1.00 93.69 178 GLY A N 1
ATOM 1395 C CA . GLY A 1 178 ? 0.702 5.919 -1.609 1.00 93.69 178 GLY A CA 1
ATOM 1396 C C . GLY A 1 178 ? -0.646 6.465 -1.134 1.00 93.69 178 GLY A C 1
ATOM 1397 O O . GLY A 1 178 ? -1.302 5.843 -0.302 1.00 93.69 178 GLY A O 1
ATOM 1398 N N . GLU A 1 179 ? -1.110 7.573 -1.716 1.00 94.38 179 GLU A N 1
ATOM 1399 C CA . GLU A 1 179 ? -2.439 8.133 -1.433 1.00 94.38 179 GLU A CA 1
ATOM 1400 C C . GLU A 1 179 ? -3.565 7.188 -1.867 1.00 94.38 179 GLU A C 1
ATOM 1402 O O . GLU A 1 179 ? -4.516 6.977 -1.114 1.00 94.38 179 GLU A O 1
ATOM 1407 N N . ALA A 1 180 ? -3.455 6.588 -3.056 1.00 94.62 180 ALA A N 1
ATOM 1408 C CA . ALA A 1 180 ? -4.416 5.596 -3.530 1.00 94.62 180 ALA A CA 1
ATOM 1409 C C . ALA A 1 180 ? -4.447 4.364 -2.604 1.00 94.62 180 ALA A C 1
ATOM 1411 O O . ALA A 1 180 ? -5.505 3.972 -2.118 1.00 94.62 180 ALA A O 1
ATOM 1412 N N . MET A 1 181 ? -3.287 3.796 -2.280 1.00 95.12 181 MET A N 1
ATOM 1413 C CA . MET A 1 181 ? -3.175 2.623 -1.412 1.00 95.12 181 MET A CA 1
ATOM 1414 C C . MET A 1 181 ? -3.609 2.900 0.022 1.00 95.12 181 MET A C 1
ATOM 1416 O O . MET A 1 181 ? -4.151 2.000 0.653 1.00 95.12 181 MET A O 1
ATOM 1420 N N . SER A 1 182 ? -3.438 4.122 0.523 1.00 94.62 182 SER A N 1
ATOM 1421 C CA . SER A 1 182 ? -4.015 4.547 1.799 1.00 94.62 182 SER A CA 1
ATOM 1422 C C . SER A 1 182 ? -5.542 4.407 1.772 1.00 94.62 182 SER A C 1
ATOM 1424 O O . SER A 1 182 ? -6.118 3.741 2.629 1.00 94.62 182 SER A O 1
ATOM 1426 N N . GLN A 1 183 ? -6.211 4.910 0.725 1.00 95.31 183 GLN A N 1
ATOM 1427 C CA . GLN A 1 183 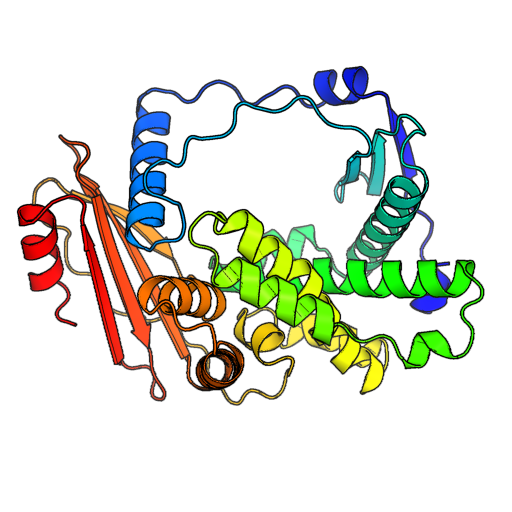? -7.661 4.728 0.580 1.00 95.31 183 GLN A CA 1
ATOM 1428 C C . GLN A 1 183 ? -8.056 3.251 0.490 1.00 95.31 183 GLN A C 1
ATOM 1430 O O . GLN A 1 183 ? -9.035 2.845 1.108 1.00 95.31 183 GLN A O 1
ATOM 1435 N N . PHE A 1 184 ? -7.294 2.433 -0.240 1.00 95.69 184 PHE A N 1
ATOM 1436 C CA . PHE A 1 184 ? -7.528 0.990 -0.278 1.00 95.69 184 PHE A CA 1
ATOM 1437 C C . PHE A 1 184 ? -7.447 0.366 1.124 1.00 95.69 184 PHE A C 1
ATOM 1439 O O . PHE A 1 184 ? -8.386 -0.293 1.564 1.00 95.69 184 PHE A O 1
ATOM 1446 N N . GLN A 1 185 ? -6.350 0.611 1.842 1.00 95.44 185 GLN A N 1
ATOM 1447 C CA . GLN A 1 185 ? -6.075 -0.002 3.141 1.00 95.44 185 GLN A CA 1
ATOM 1448 C C . GLN A 1 185 ? -7.148 0.326 4.174 1.00 95.44 185 GLN A C 1
ATOM 1450 O O . GLN A 1 185 ? -7.629 -0.572 4.856 1.00 95.44 185 GLN A O 1
ATOM 1455 N N . TYR A 1 186 ? -7.555 1.592 4.258 1.00 94.50 186 TYR A N 1
ATOM 1456 C CA . TYR A 1 186 ? -8.550 2.014 5.237 1.00 94.50 186 TYR A CA 1
ATOM 1457 C C . TYR A 1 186 ? -9.972 1.654 4.806 1.00 94.50 186 TYR A C 1
ATOM 1459 O O . TYR A 1 186 ? -10.729 1.103 5.595 1.00 94.50 186 TYR A O 1
ATOM 1467 N N . ILE A 1 187 ? -10.351 1.920 3.554 1.00 95.50 187 ILE A N 1
ATOM 1468 C CA . ILE A 1 187 ? -11.750 1.804 3.127 1.00 95.50 187 ILE A CA 1
ATOM 1469 C C . ILE A 1 187 ? -12.099 0.393 2.659 1.00 95.50 187 ILE A C 1
ATOM 1471 O O . ILE A 1 187 ? -13.082 -0.176 3.131 1.00 95.50 187 ILE A O 1
ATOM 1475 N N . TYR A 1 188 ? -11.328 -0.182 1.731 1.00 95.38 188 TYR A N 1
ATOM 1476 C CA . TYR A 1 188 ? -11.596 -1.548 1.263 1.00 95.38 188 TYR A CA 1
ATOM 1477 C C . TYR A 1 188 ? -11.300 -2.552 2.369 1.00 95.38 188 TYR A C 1
ATOM 1479 O O . TYR A 1 188 ? -12.080 -3.479 2.570 1.00 95.38 188 TYR A O 1
ATOM 1487 N N . GLY A 1 189 ? -10.223 -2.326 3.126 1.00 96.50 189 GLY A N 1
ATOM 1488 C CA . GLY A 1 189 ? -9.917 -3.098 4.323 1.00 96.50 189 GLY A CA 1
ATOM 1489 C C . GLY A 1 189 ? -11.078 -3.110 5.317 1.00 96.50 189 GLY A C 1
ATOM 1490 O O . GLY A 1 189 ? -11.557 -4.177 5.696 1.00 96.50 189 GLY A O 1
ATOM 1491 N N . ALA A 1 190 ? -11.590 -1.937 5.701 1.00 95.81 190 ALA A N 1
ATOM 1492 C CA . ALA A 1 190 ? -12.681 -1.869 6.669 1.00 95.81 190 ALA A CA 1
ATOM 1493 C C . ALA A 1 190 ? -13.995 -2.429 6.112 1.00 95.81 190 ALA A C 1
ATOM 1495 O O . ALA A 1 190 ? -14.742 -3.082 6.840 1.00 95.81 190 ALA A O 1
ATOM 1496 N N . HIS A 1 191 ? -14.264 -2.254 4.812 1.00 95.25 191 HIS A N 1
ATOM 1497 C CA . HIS A 1 191 ? -15.410 -2.887 4.159 1.00 95.25 191 HIS A CA 1
ATOM 1498 C C . HIS A 1 191 ? -15.325 -4.416 4.196 1.00 95.25 191 HIS A C 1
ATOM 1500 O O . HIS A 1 191 ? -16.320 -5.083 4.489 1.00 95.25 191 HIS A O 1
ATOM 1506 N N . TYR A 1 192 ? -14.136 -4.960 3.946 1.00 95.06 192 TYR A N 1
ATOM 1507 C CA . TYR A 1 192 ? -13.875 -6.390 3.981 1.00 95.06 192 TYR A CA 1
ATOM 1508 C C . TYR A 1 192 ? -14.055 -6.966 5.394 1.00 95.06 192 TYR A C 1
ATOM 1510 O O . TYR A 1 192 ? -14.801 -7.932 5.574 1.00 95.06 192 TYR A O 1
ATOM 1518 N N . VAL A 1 193 ? -13.481 -6.311 6.409 1.00 95.19 193 VAL A N 1
ATOM 1519 C CA . VAL A 1 193 ? -13.646 -6.693 7.822 1.00 95.19 193 VAL A CA 1
ATOM 1520 C C . VAL A 1 193 ? -15.106 -6.588 8.267 1.00 95.19 193 VAL A C 1
ATOM 1522 O O . VAL A 1 193 ? -15.616 -7.504 8.911 1.00 95.19 193 VAL A O 1
ATOM 1525 N N . LEU A 1 194 ? -15.815 -5.522 7.884 1.00 93.75 194 LEU A N 1
ATOM 1526 C CA . LEU A 1 194 ? -17.244 -5.360 8.163 1.00 93.75 194 LEU A CA 1
ATOM 1527 C C . LEU A 1 194 ? -18.069 -6.519 7.582 1.00 93.75 194 LEU A C 1
ATOM 1529 O O . LEU A 1 194 ? -18.998 -6.998 8.234 1.00 93.75 194 LEU A O 1
ATOM 1533 N N . GLY A 1 195 ? -17.742 -6.970 6.367 1.00 92.56 195 GLY A N 1
ATOM 1534 C CA . GLY A 1 195 ? -18.380 -8.123 5.732 1.00 92.56 195 GLY A CA 1
ATOM 1535 C C . GLY A 1 195 ? -18.221 -9.401 6.557 1.00 92.56 195 GLY A C 1
ATOM 1536 O O . GLY A 1 195 ? -19.217 -10.059 6.866 1.00 92.56 195 GLY A O 1
ATOM 1537 N N . ALA A 1 196 ? -16.994 -9.711 6.983 1.00 93.88 196 ALA A N 1
ATOM 1538 C CA . ALA A 1 196 ? -16.713 -10.863 7.839 1.00 93.88 196 ALA A CA 1
ATOM 1539 C C . ALA A 1 196 ? -17.413 -10.751 9.202 1.00 93.88 196 ALA A C 1
ATOM 1541 O O . ALA A 1 196 ? -18.113 -11.675 9.623 1.00 93.88 196 ALA A O 1
ATOM 1542 N N . PHE A 1 197 ? -17.321 -9.586 9.848 1.00 92.44 197 PHE A N 1
ATOM 1543 C CA . PHE A 1 197 ? -17.963 -9.332 11.135 1.00 92.44 197 PHE A CA 1
ATOM 1544 C C . PHE A 1 197 ? -19.488 -9.509 11.068 1.00 92.44 197 PHE A C 1
ATOM 1546 O O . PHE A 1 197 ? -20.081 -10.118 11.955 1.00 92.44 197 PHE A O 1
ATOM 1553 N N . ARG A 1 198 ? -20.144 -9.046 9.996 1.00 90.25 198 ARG A N 1
ATOM 1554 C CA . ARG A 1 198 ? -21.585 -9.275 9.779 1.00 90.25 198 ARG A CA 1
ATOM 1555 C C . ARG A 1 198 ? -21.927 -10.744 9.522 1.00 90.25 198 ARG A C 1
ATOM 1557 O O . ARG A 1 198 ? -23.020 -11.174 9.880 1.00 90.25 198 ARG A O 1
ATOM 1564 N N . GLY A 1 199 ? -21.025 -11.498 8.896 1.00 91.25 199 GLY A N 1
ATOM 1565 C CA . GLY A 1 199 ? -21.228 -12.910 8.572 1.00 91.25 199 GLY A CA 1
ATOM 1566 C C . GLY A 1 199 ? -21.067 -13.860 9.762 1.00 91.25 199 GLY A C 1
ATOM 1567 O O . GLY A 1 199 ? -21.775 -14.862 9.835 1.00 91.25 199 GLY A O 1
ATOM 1568 N N . GLY A 1 200 ? -20.166 -13.555 10.701 1.00 91.94 200 GLY A N 1
ATOM 1569 C CA . GLY A 1 200 ? -19.851 -14.466 11.810 1.00 91.94 200 GLY A CA 1
ATOM 1570 C C . GLY A 1 200 ? -19.211 -13.826 13.043 1.00 91.94 200 GLY A C 1
ATOM 1571 O O . GLY A 1 200 ? -18.635 -14.537 13.865 1.00 91.94 200 GLY A O 1
ATOM 1572 N N . GLY A 1 201 ? -19.301 -12.503 13.198 1.00 91.81 201 GLY A N 1
ATOM 1573 C CA . GLY A 1 201 ? -18.705 -11.768 14.315 1.00 91.81 201 GLY A CA 1
ATOM 1574 C C . GLY A 1 201 ? -17.175 -11.809 14.303 1.00 91.81 201 GLY A C 1
ATOM 1575 O O . GLY A 1 201 ? -16.555 -11.955 13.252 1.00 91.81 201 GLY A O 1
ATOM 1576 N N . MET A 1 202 ? -16.563 -11.696 15.486 1.00 92.00 202 MET A N 1
ATOM 1577 C CA . MET A 1 202 ? -15.100 -11.700 15.631 1.00 92.00 202 MET A CA 1
ATOM 1578 C C . MET A 1 202 ? -14.436 -12.965 15.097 1.00 92.00 202 MET A C 1
ATOM 1580 O O . MET A 1 202 ? -13.425 -12.854 14.423 1.00 92.00 202 MET A O 1
ATOM 1584 N N . ALA A 1 203 ? -15.035 -14.142 15.297 1.00 92.25 203 ALA A N 1
ATOM 1585 C CA . ALA A 1 203 ? -14.454 -15.395 14.814 1.00 92.25 203 ALA A CA 1
ATOM 1586 C C . ALA A 1 203 ? -14.260 -15.405 13.285 1.00 92.25 203 ALA A C 1
ATOM 1588 O O . ALA A 1 203 ? -13.287 -15.961 12.787 1.00 92.25 203 ALA A O 1
ATOM 1589 N N . ALA A 1 204 ? -15.164 -14.764 12.536 1.00 93.19 204 ALA A N 1
ATOM 1590 C CA . ALA A 1 204 ? -15.015 -14.612 11.092 1.00 93.19 204 ALA A CA 1
ATOM 1591 C C . ALA A 1 204 ? -13.967 -13.554 10.711 1.00 93.19 204 ALA A C 1
ATOM 1593 O O . ALA A 1 204 ? -13.337 -13.695 9.668 1.00 93.19 204 ALA A O 1
ATOM 1594 N N . VAL A 1 205 ? -13.773 -12.513 11.532 1.00 93.06 205 VAL A N 1
ATOM 1595 C CA . VAL A 1 205 ? -12.683 -11.536 11.354 1.00 93.06 205 VAL A CA 1
ATOM 1596 C C . VAL A 1 205 ? -11.330 -12.196 11.610 1.00 93.06 205 VAL A C 1
ATOM 1598 O O . VAL A 1 205 ? -10.411 -12.011 10.821 1.00 93.06 205 VAL A O 1
ATOM 1601 N N . ASP A 1 206 ? -11.216 -13.002 12.664 1.00 92.00 206 ASP A N 1
ATOM 1602 C CA . ASP A 1 206 ? -9.981 -13.708 13.009 1.00 92.00 206 ASP A CA 1
ATOM 1603 C C . ASP A 1 206 ? -9.575 -14.697 11.909 1.00 92.00 206 ASP A C 1
ATOM 1605 O O . ASP A 1 206 ? -8.412 -14.731 11.519 1.00 92.00 206 ASP A O 1
ATOM 1609 N N . ALA A 1 207 ? -10.539 -15.406 11.310 1.00 91.38 207 ALA A N 1
ATOM 1610 C CA . ALA A 1 207 ? -10.285 -16.290 10.169 1.00 91.38 207 ALA A CA 1
ATOM 1611 C C . ALA A 1 207 ? -9.673 -15.564 8.949 1.00 91.38 207 ALA A C 1
ATOM 1613 O O . ALA A 1 207 ? -8.953 -16.175 8.160 1.00 91.38 207 ALA A O 1
ATOM 1614 N N . LEU A 1 208 ? -9.891 -14.249 8.791 1.00 91.38 208 LEU A N 1
ATOM 1615 C CA . LEU A 1 208 ? -9.283 -13.488 7.691 1.00 91.38 208 LEU A CA 1
ATOM 1616 C C . LEU A 1 208 ? -7.750 -13.471 7.767 1.00 91.38 208 LEU A C 1
ATOM 1618 O O . LEU A 1 208 ? -7.098 -13.405 6.721 1.00 91.38 208 LEU A O 1
ATOM 1622 N N . TYR A 1 209 ? -7.188 -13.529 8.976 1.00 88.06 209 TYR A N 1
ATOM 1623 C CA . TYR A 1 209 ? -5.743 -13.533 9.203 1.00 88.06 209 TYR A CA 1
ATOM 1624 C C . TYR A 1 209 ? -5.083 -14.865 8.838 1.00 88.06 209 TYR A C 1
ATOM 1626 O O . TYR A 1 209 ? -3.876 -14.901 8.653 1.00 88.06 209 TYR A O 1
ATOM 1634 N N . GLU A 1 210 ? -5.855 -15.937 8.682 1.00 83.38 210 GLU A N 1
ATOM 1635 C CA . GLU A 1 210 ? -5.346 -17.223 8.196 1.00 83.38 210 GLU A CA 1
ATOM 1636 C C . GLU A 1 210 ? -5.554 -17.349 6.678 1.00 83.38 210 GLU A C 1
ATOM 1638 O O . GLU A 1 210 ? -4.656 -17.766 5.948 1.00 83.38 210 GLU A O 1
ATOM 1643 N N . ASP A 1 211 ? -6.719 -16.920 6.181 1.00 77.88 211 ASP A N 1
ATOM 1644 C CA . ASP A 1 211 ? -7.163 -17.256 4.824 1.00 77.88 211 ASP A CA 1
ATOM 1645 C C . ASP A 1 211 ? -6.824 -16.197 3.760 1.00 77.88 211 ASP A C 1
ATOM 1647 O O . ASP A 1 211 ? -6.784 -16.504 2.565 1.00 77.88 211 ASP A O 1
ATOM 1651 N N . SER A 1 212 ? -6.610 -14.932 4.153 1.00 79.81 212 SER A N 1
ATOM 1652 C CA . SER A 1 212 ? -6.664 -13.804 3.204 1.00 79.81 212 SER A CA 1
ATOM 1653 C C . SER A 1 212 ? -5.450 -12.876 3.153 1.00 79.81 212 SER A C 1
ATOM 1655 O O . SER A 1 212 ? -5.484 -11.846 2.479 1.00 79.81 212 SER A O 1
ATOM 1657 N N . LEU A 1 213 ? -4.338 -13.263 3.781 1.00 82.56 213 LEU A N 1
ATOM 1658 C CA . LEU A 1 213 ? -3.091 -12.483 3.758 1.00 82.56 213 LEU A CA 1
ATOM 1659 C C . LEU A 1 213 ? -2.323 -12.577 2.430 1.00 82.56 213 LEU A C 1
ATOM 1661 O O . LEU A 1 213 ? -1.421 -11.782 2.168 1.00 82.56 213 LEU A O 1
ATOM 1665 N N . GLY A 1 214 ? -2.682 -13.538 1.576 1.00 85.31 214 GLY A N 1
ATOM 1666 C CA . GLY A 1 214 ? -1.933 -13.840 0.358 1.00 85.31 214 GLY A CA 1
ATOM 1667 C C . GLY A 1 214 ? -2.052 -12.796 -0.754 1.00 85.31 214 GLY A C 1
ATOM 1668 O O . GLY A 1 214 ? -1.151 -12.719 -1.585 1.00 85.31 214 GLY A O 1
ATOM 1669 N N . SER A 1 215 ? -3.132 -12.004 -0.798 1.00 91.69 215 SER A N 1
ATOM 1670 C CA . SER A 1 215 ? -3.345 -11.046 -1.890 1.00 91.69 215 SER A CA 1
ATOM 1671 C C . SER A 1 215 ? -4.348 -9.942 -1.566 1.00 91.69 215 SER A C 1
ATOM 1673 O O . SER A 1 215 ? -5.362 -10.162 -0.902 1.00 91.69 215 SER A O 1
ATOM 1675 N N . THR A 1 216 ? -4.125 -8.750 -2.127 1.00 94.25 216 THR A N 1
ATOM 1676 C CA . THR A 1 216 ? -5.100 -7.653 -2.090 1.00 94.25 216 THR A CA 1
ATOM 1677 C C . THR A 1 216 ? -6.405 -7.978 -2.828 1.00 94.25 216 THR A C 1
ATOM 1679 O O . THR A 1 216 ? -7.401 -7.275 -2.633 1.00 94.25 216 THR A O 1
ATOM 1682 N N . ALA A 1 217 ? -6.445 -9.063 -3.614 1.00 93.50 217 ALA A N 1
ATOM 1683 C CA . ALA A 1 217 ? -7.640 -9.578 -4.281 1.00 93.50 217 ALA A CA 1
ATOM 1684 C C . ALA A 1 217 ? -8.832 -9.760 -3.327 1.00 93.50 217 ALA A C 1
ATOM 1686 O O . ALA A 1 217 ? -9.955 -9.404 -3.680 1.00 93.50 217 ALA A O 1
ATOM 1687 N N . TYR A 1 218 ? -8.597 -10.263 -2.112 1.00 93.00 218 TYR A N 1
ATOM 1688 C CA . TYR A 1 218 ? -9.659 -10.550 -1.146 1.00 93.00 218 TYR A CA 1
ATOM 1689 C C . TYR A 1 218 ? -10.397 -9.289 -0.694 1.00 93.00 218 TYR A C 1
ATOM 1691 O O . TYR A 1 218 ? -11.626 -9.216 -0.776 1.00 93.00 218 TYR A O 1
ATOM 1699 N N . ALA A 1 219 ? -9.655 -8.256 -0.282 1.00 93.44 219 ALA A N 1
ATOM 1700 C CA . ALA A 1 219 ? -10.266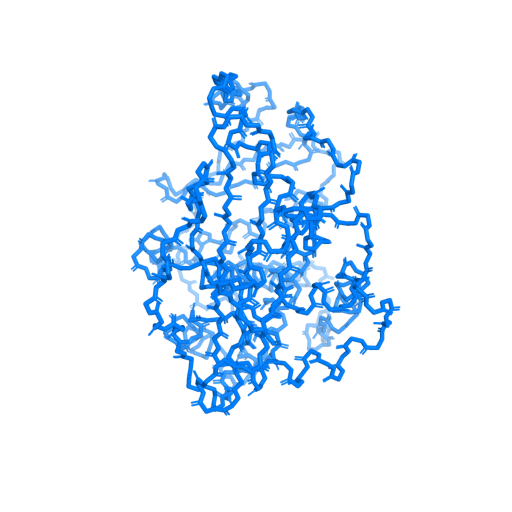 -6.994 0.128 1.00 93.44 219 ALA A CA 1
ATOM 1701 C C . ALA A 1 219 ? -10.866 -6.246 -1.077 1.00 93.44 219 ALA A C 1
ATOM 1703 O O . ALA A 1 219 ? -11.941 -5.655 -0.960 1.00 93.44 219 ALA A O 1
ATOM 1704 N N . LEU A 1 220 ? -10.241 -6.350 -2.258 1.00 92.62 220 LEU A N 1
ATOM 1705 C CA . LEU A 1 220 ? -10.766 -5.788 -3.506 1.00 92.62 220 LEU A CA 1
ATOM 1706 C C . LEU A 1 220 ? -12.107 -6.424 -3.920 1.00 92.62 220 LEU A C 1
ATOM 1708 O O . LEU A 1 220 ? -13.030 -5.716 -4.315 1.00 92.62 220 LEU A O 1
ATOM 1712 N N . ALA A 1 221 ? -12.241 -7.746 -3.782 1.00 89.94 221 ALA A N 1
ATOM 1713 C CA . ALA A 1 221 ? -13.499 -8.470 -3.977 1.00 89.94 221 ALA A CA 1
ATOM 1714 C C . ALA A 1 221 ? -14.484 -8.274 -2.814 1.00 89.94 221 ALA A C 1
ATOM 1716 O O . ALA A 1 221 ? -15.671 -8.564 -2.969 1.00 89.94 221 ALA A O 1
ATOM 1717 N N . SER A 1 222 ? -13.986 -7.823 -1.658 1.00 88.44 222 SER A N 1
ATOM 1718 C CA . SER A 1 222 ? -14.703 -7.798 -0.379 1.00 88.44 222 SER A CA 1
ATOM 1719 C C . SER A 1 222 ? -15.290 -9.172 -0.036 1.00 88.44 222 SER A C 1
ATOM 1721 O O . SER A 1 222 ? -16.441 -9.303 0.376 1.00 88.44 222 SER A O 1
ATOM 1723 N N . SER A 1 223 ? -14.499 -10.220 -0.277 1.00 84.88 223 SER A N 1
ATOM 1724 C CA . SER A 1 223 ? -14.920 -11.614 -0.169 1.00 84.88 223 SER A CA 1
ATOM 1725 C C . SER A 1 223 ? -13.716 -12.512 0.082 1.00 84.88 223 SER A C 1
ATOM 1727 O O . SER A 1 223 ? -12.711 -12.397 -0.612 1.00 84.88 223 SER A O 1
ATOM 1729 N N . ASN A 1 224 ? -13.851 -13.432 1.037 1.00 78.88 224 ASN A N 1
ATOM 1730 C CA . ASN A 1 224 ? -12.881 -14.494 1.316 1.00 78.88 224 ASN A CA 1
ATOM 1731 C C . ASN A 1 224 ? -13.107 -15.752 0.452 1.00 78.88 224 ASN A C 1
ATOM 1733 O O . ASN A 1 224 ? -12.338 -16.699 0.529 1.00 78.88 224 ASN A O 1
ATOM 1737 N N . SER A 1 225 ? -14.156 -15.773 -0.375 1.00 78.19 225 SER A N 1
ATOM 1738 C CA . SER A 1 225 ? -14.559 -16.927 -1.185 1.00 78.19 225 SER A CA 1
ATOM 1739 C C . SER A 1 225 ? -14.213 -16.738 -2.665 1.00 78.19 225 SER A C 1
ATOM 1741 O O . SER A 1 225 ? -15.029 -17.026 -3.546 1.00 78.19 225 SER A O 1
ATOM 1743 N N . ILE A 1 226 ? -13.054 -16.150 -2.955 1.00 78.69 226 ILE A N 1
ATOM 1744 C CA . ILE A 1 226 ? -12.551 -16.084 -4.327 1.00 78.69 226 ILE A CA 1
ATOM 1745 C C . ILE A 1 226 ? -11.814 -17.387 -4.634 1.00 78.69 226 ILE A C 1
ATOM 1747 O O . ILE A 1 226 ? -10.832 -17.719 -3.983 1.00 78.69 226 ILE A O 1
ATOM 1751 N N . ASP A 1 227 ? -12.283 -18.122 -5.644 1.00 64.44 227 ASP A N 1
ATOM 1752 C CA . ASP A 1 227 ? -11.677 -19.381 -6.113 1.00 64.44 227 ASP A CA 1
ATOM 1753 C C . ASP A 1 227 ? -10.368 -19.142 -6.904 1.00 64.44 227 ASP A C 1
ATOM 1755 O O . ASP A 1 227 ? -10.065 -19.838 -7.877 1.00 64.44 227 ASP A O 1
ATOM 1759 N N . ALA A 1 228 ? -9.602 -18.110 -6.546 1.00 63.91 228 ALA A N 1
ATOM 1760 C CA . ALA A 1 228 ? -8.360 -17.761 -7.215 1.00 63.91 228 ALA A CA 1
ATOM 1761 C C . ALA A 1 228 ? -7.206 -18.551 -6.587 1.00 63.91 228 ALA A C 1
ATOM 1763 O O . ALA A 1 228 ? -6.833 -18.345 -5.434 1.00 63.91 228 ALA A O 1
ATOM 1764 N N . ALA A 1 229 ? -6.624 -19.468 -7.357 1.00 66.88 229 ALA A N 1
ATOM 1765 C CA . ALA A 1 229 ? -5.418 -20.181 -6.954 1.00 66.88 229 ALA A CA 1
ATOM 1766 C C . ALA A 1 229 ? -4.197 -19.273 -7.150 1.00 66.88 229 ALA A C 1
ATOM 1768 O O . ALA A 1 229 ? -3.525 -19.374 -8.174 1.00 66.88 229 ALA A O 1
ATOM 1769 N N . PHE A 1 230 ? -3.936 -18.367 -6.203 1.00 79.69 230 PHE A N 1
ATOM 1770 C CA . PHE A 1 230 ? -2.810 -17.440 -6.315 1.00 79.69 230 PHE A CA 1
ATOM 1771 C C . PHE A 1 230 ? -1.493 -18.188 -6.503 1.00 79.69 230 PHE A C 1
ATOM 1773 O O . PHE A 1 230 ? -1.152 -19.094 -5.741 1.00 79.69 230 PHE A O 1
ATOM 1780 N N . SER A 1 231 ? -0.753 -17.804 -7.535 1.00 68.62 231 SER A N 1
ATOM 1781 C CA . SER A 1 231 ? 0.520 -18.409 -7.884 1.00 68.62 231 SER A CA 1
ATOM 1782 C C . SER A 1 231 ? 1.494 -17.318 -8.290 1.00 68.62 231 SER A C 1
ATOM 1784 O O . SER A 1 231 ? 1.174 -16.452 -9.103 1.00 68.62 231 SER A O 1
ATOM 1786 N N . ALA A 1 232 ? 2.699 -17.355 -7.726 1.00 66.56 232 ALA A N 1
ATOM 1787 C CA . ALA A 1 232 ? 3.774 -16.520 -8.230 1.00 66.56 232 ALA A CA 1
ATOM 1788 C C . ALA A 1 232 ? 4.109 -16.950 -9.665 1.00 66.56 232 ALA A C 1
ATOM 1790 O O . ALA A 1 232 ? 4.211 -18.144 -9.951 1.00 66.56 232 ALA A O 1
ATOM 1791 N N . ILE A 1 233 ? 4.326 -15.980 -10.558 1.00 74.25 233 ILE A N 1
ATOM 1792 C CA . ILE A 1 233 ? 4.845 -16.260 -11.900 1.00 74.25 233 ILE A CA 1
ATOM 1793 C C . ILE A 1 233 ? 6.303 -16.723 -11.761 1.00 74.25 233 ILE A C 1
ATOM 1795 O O . ILE A 1 233 ? 7.245 -15.920 -11.747 1.00 74.25 233 ILE A O 1
ATOM 1799 N N . ASP A 1 234 ? 6.489 -18.037 -11.645 1.00 72.38 234 ASP A N 1
ATOM 1800 C CA . ASP A 1 234 ? 7.800 -18.681 -11.563 1.00 72.38 234 ASP A CA 1
ATOM 1801 C C . ASP A 1 234 ? 8.356 -18.956 -12.965 1.00 72.38 234 ASP A C 1
ATOM 1803 O O . ASP A 1 234 ? 8.403 -20.081 -13.462 1.00 72.38 234 ASP A O 1
ATOM 1807 N N . LEU A 1 235 ? 8.727 -17.872 -13.645 1.00 69.31 235 LEU A N 1
ATOM 1808 C CA . LEU A 1 235 ? 9.449 -17.926 -14.909 1.00 69.31 235 LEU A CA 1
ATOM 1809 C C . LEU A 1 235 ? 10.927 -17.615 -14.682 1.00 69.31 235 LEU A C 1
ATOM 1811 O O .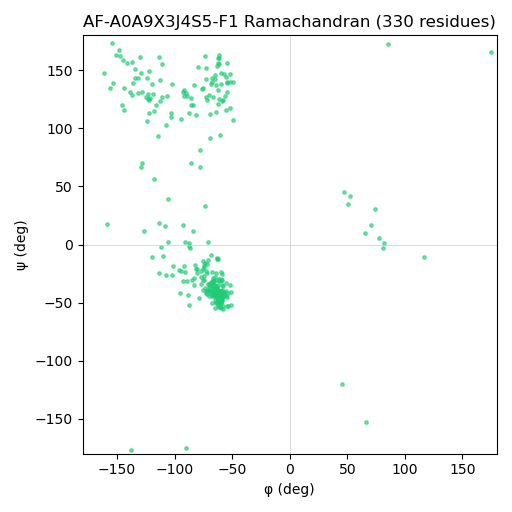 LEU A 1 235 ? 11.289 -16.691 -13.944 1.00 69.31 235 LEU A O 1
ATOM 1815 N N . ALA A 1 236 ? 11.791 -18.379 -15.350 1.00 81.75 236 ALA A N 1
ATOM 1816 C CA . ALA A 1 236 ? 13.209 -18.065 -15.416 1.00 81.75 236 ALA A CA 1
ATOM 1817 C C . ALA A 1 236 ? 13.384 -16.712 -16.116 1.00 81.75 236 ALA A C 1
ATOM 1819 O O . ALA A 1 236 ? 12.960 -16.539 -17.260 1.00 81.75 236 ALA A O 1
ATOM 1820 N N . LEU A 1 237 ? 14.002 -15.754 -15.427 1.00 86.25 237 LEU A N 1
ATOM 1821 C CA . LEU A 1 237 ? 14.256 -14.445 -16.013 1.00 86.25 237 LEU A CA 1
ATOM 1822 C C . LEU A 1 237 ? 15.414 -14.527 -17.012 1.00 86.25 237 LEU A C 1
ATOM 1824 O O . LEU A 1 237 ? 16.452 -15.113 -16.680 1.00 86.25 237 LEU A O 1
ATOM 1828 N N . PRO A 1 238 ? 15.282 -13.929 -18.210 1.00 91.94 238 PRO A N 1
ATOM 1829 C CA . PRO A 1 238 ? 16.421 -13.754 -19.097 1.00 91.94 238 PRO A CA 1
ATOM 1830 C C . PRO A 1 238 ? 17.489 -12.876 -18.428 1.00 91.94 238 PRO A C 1
ATOM 1832 O O . PRO A 1 238 ? 17.228 -12.171 -17.454 1.00 91.94 238 PRO A O 1
ATOM 1835 N N . ALA A 1 239 ? 18.717 -12.909 -18.946 1.00 94.75 239 ALA A N 1
ATOM 1836 C CA . ALA A 1 239 ? 19.724 -11.936 -18.534 1.00 94.75 239 ALA A CA 1
ATOM 1837 C C . ALA A 1 239 ? 19.282 -10.521 -18.964 1.00 94.75 239 ALA A C 1
ATOM 1839 O O . ALA A 1 239 ? 18.732 -10.379 -20.061 1.00 94.75 239 ALA A O 1
ATOM 1840 N N . PRO A 1 240 ? 19.526 -9.477 -18.147 1.00 95.50 240 PRO A N 1
ATOM 1841 C CA . PRO A 1 240 ? 19.231 -8.112 -18.562 1.00 95.50 240 PRO A CA 1
ATOM 1842 C C . PRO A 1 240 ? 20.097 -7.723 -19.778 1.00 95.50 240 PRO A C 1
ATOM 1844 O O . PRO A 1 240 ? 21.197 -8.267 -19.937 1.00 95.50 240 PRO A O 1
ATOM 1847 N N . PRO A 1 241 ? 19.641 -6.783 -20.631 1.00 96.44 241 PRO A N 1
ATOM 1848 C CA . PRO A 1 241 ? 20.450 -6.246 -21.724 1.00 96.44 241 PRO A CA 1
ATOM 1849 C C . PRO A 1 241 ? 21.801 -5.697 -21.240 1.00 96.44 241 PRO A C 1
ATOM 1851 O O . PRO A 1 241 ? 21.950 -5.305 -20.082 1.00 96.44 241 PRO A O 1
ATOM 1854 N N . GLU A 1 242 ? 22.790 -5.632 -22.136 1.00 96.31 242 GLU A N 1
ATOM 1855 C CA . GLU A 1 242 ? 24.118 -5.102 -21.803 1.00 96.31 242 GLU A CA 1
ATOM 1856 C C . GLU A 1 242 ? 24.026 -3.689 -21.197 1.00 96.31 242 GLU A C 1
ATOM 1858 O O . GLU A 1 242 ? 23.346 -2.811 -21.726 1.00 96.31 242 GLU A O 1
ATOM 1863 N N . GLY A 1 243 ? 24.715 -3.473 -20.072 1.00 96.25 243 GLY A N 1
ATOM 1864 C CA . GLY A 1 243 ? 24.708 -2.199 -19.346 1.00 96.25 243 GLY A CA 1
ATOM 1865 C C . GLY A 1 243 ? 23.513 -1.989 -18.411 1.00 96.25 243 GLY A C 1
ATOM 1866 O O . GLY A 1 243 ? 23.447 -0.941 -17.767 1.00 96.25 243 GLY A O 1
ATOM 1867 N N . PHE A 1 244 ? 22.600 -2.960 -18.308 1.00 98.00 244 PHE A N 1
ATOM 1868 C CA . PHE A 1 244 ? 21.492 -2.958 -17.355 1.00 98.00 244 PHE A CA 1
ATOM 1869 C C . PHE A 1 244 ? 21.662 -4.023 -16.274 1.00 98.00 244 PHE A C 1
ATOM 1871 O O . PHE A 1 244 ? 22.255 -5.083 -16.479 1.00 98.00 244 PHE A O 1
ATOM 1878 N N . ARG A 1 245 ? 21.029 -3.768 -15.130 1.00 97.06 245 ARG A N 1
ATOM 1879 C CA . ARG A 1 245 ? 20.830 -4.743 -14.055 1.00 97.06 245 ARG A CA 1
ATOM 1880 C C . ARG A 1 245 ? 19.395 -4.697 -13.547 1.00 97.06 245 ARG A C 1
ATOM 1882 O O . ARG A 1 245 ? 18.762 -3.639 -13.558 1.00 97.06 245 ARG A O 1
ATOM 1889 N N . TYR A 1 246 ? 18.898 -5.827 -13.055 1.00 96.44 246 TYR A N 1
ATOM 1890 C CA . TYR A 1 246 ? 17.638 -5.854 -12.316 1.00 96.44 246 TYR A CA 1
ATOM 1891 C C . TYR A 1 246 ? 17.833 -5.213 -10.938 1.00 96.44 246 TYR A C 1
ATOM 1893 O O . TYR A 1 246 ? 18.716 -5.615 -10.182 1.00 96.44 246 TYR A O 1
ATOM 1901 N N . LEU A 1 247 ? 17.021 -4.201 -10.640 1.00 95.88 247 LEU A N 1
ATOM 1902 C CA . LEU A 1 247 ? 17.000 -3.481 -9.368 1.00 95.88 247 LEU A CA 1
ATOM 1903 C C . LEU A 1 247 ? 16.052 -4.153 -8.374 1.00 95.88 247 LEU A C 1
ATOM 1905 O O . LEU A 1 247 ? 16.416 -4.341 -7.216 1.00 95.88 247 LEU A O 1
ATOM 1909 N N . SER A 1 248 ? 14.866 -4.549 -8.841 1.00 94.00 248 SER A N 1
ATOM 1910 C CA . SER A 1 248 ? 13.876 -5.270 -8.042 1.00 94.00 248 SER A CA 1
ATOM 1911 C C . SER A 1 248 ? 13.102 -6.291 -8.861 1.00 94.00 248 SER A C 1
ATOM 1913 O O . SER A 1 248 ? 13.010 -6.210 -10.090 1.00 94.00 248 SER A O 1
ATOM 1915 N N . GLN A 1 249 ? 12.532 -7.245 -8.129 1.00 93.25 249 GLN A N 1
ATOM 1916 C CA . GLN A 1 249 ? 11.533 -8.190 -8.600 1.00 93.25 249 GLN A CA 1
ATOM 1917 C C . GLN A 1 249 ? 10.471 -8.297 -7.508 1.00 93.25 249 GLN A C 1
ATOM 1919 O O . GLN A 1 249 ? 10.832 -8.497 -6.349 1.00 93.25 249 GLN A O 1
ATOM 1924 N N . ASP A 1 250 ? 9.199 -8.131 -7.851 1.00 93.00 250 ASP A N 1
ATOM 1925 C CA . ASP A 1 250 ? 8.113 -8.157 -6.866 1.00 93.00 250 ASP A CA 1
ATOM 1926 C C . ASP A 1 250 ? 6.783 -8.574 -7.512 1.00 93.00 250 ASP A C 1
ATOM 1928 O O . ASP A 1 250 ? 6.693 -8.700 -8.731 1.00 93.00 250 ASP A O 1
ATOM 1932 N N . SER A 1 251 ? 5.747 -8.771 -6.705 1.00 93.75 251 SER A N 1
ATOM 1933 C CA . SER A 1 251 ? 4.354 -8.916 -7.127 1.00 93.75 251 SER A CA 1
ATOM 1934 C C . SER A 1 251 ? 3.556 -7.744 -6.553 1.00 93.75 251 SER A C 1
ATOM 1936 O O . SER A 1 251 ? 3.553 -7.533 -5.339 1.00 93.75 251 SER A O 1
ATOM 1938 N N . LEU A 1 252 ? 2.937 -6.938 -7.422 1.00 94.38 252 LEU A N 1
ATOM 1939 C CA . LEU A 1 252 ? 2.237 -5.708 -7.031 1.00 94.38 252 LEU A CA 1
ATOM 1940 C C . LEU A 1 252 ? 0.757 -5.944 -6.731 1.00 94.38 252 LEU A C 1
ATOM 1942 O O . LEU A 1 252 ? 0.150 -5.163 -5.993 1.00 94.38 252 LEU A O 1
ATOM 1946 N N . GLY A 1 253 ? 0.193 -7.006 -7.296 1.00 94.06 253 GLY A N 1
ATOM 1947 C CA . GLY A 1 253 ? -1.161 -7.436 -7.012 1.00 94.06 253 GLY A CA 1
ATOM 1948 C C . GLY A 1 253 ? -2.239 -6.747 -7.847 1.00 94.06 253 GLY A C 1
ATOM 1949 O O . GLY A 1 253 ? -1.994 -5.771 -8.573 1.00 94.06 253 GLY A O 1
ATOM 1950 N N . PRO A 1 254 ? -3.485 -7.226 -7.724 1.00 94.19 254 PRO A N 1
ATOM 1951 C CA . PRO A 1 254 ? -4.601 -6.756 -8.534 1.00 94.19 254 PRO A CA 1
ATOM 1952 C C . PRO A 1 254 ? -4.983 -5.303 -8.239 1.00 94.19 254 PRO A C 1
ATOM 1954 O O . PRO A 1 254 ? -5.445 -4.609 -9.138 1.00 94.19 254 PRO A O 1
ATOM 1957 N N . VAL A 1 255 ? -4.775 -4.790 -7.023 1.00 95.06 255 VAL A N 1
ATOM 1958 C CA . VAL A 1 255 ? -5.112 -3.387 -6.716 1.00 95.06 255 VAL A CA 1
ATOM 1959 C C . VAL A 1 255 ? -4.208 -2.416 -7.460 1.00 95.06 255 VAL A C 1
ATOM 1961 O O . VAL A 1 255 ? -4.692 -1.452 -8.052 1.00 95.06 255 VAL A O 1
ATOM 1964 N N . MET A 1 256 ? -2.902 -2.677 -7.483 1.00 96.12 256 MET A N 1
ATOM 1965 C CA . MET A 1 256 ? -1.974 -1.847 -8.248 1.00 96.12 256 MET A CA 1
ATOM 1966 C C . MET A 1 256 ? -2.280 -1.935 -9.742 1.00 96.12 256 MET A C 1
ATOM 1968 O O . MET A 1 256 ? -2.235 -0.921 -10.437 1.00 96.12 256 MET A O 1
ATOM 1972 N N . LEU A 1 257 ? -2.654 -3.118 -10.240 1.00 95.19 257 LEU A N 1
ATOM 1973 C CA . LEU A 1 257 ? -3.049 -3.288 -11.638 1.00 95.19 257 LEU A CA 1
ATOM 1974 C C . LEU A 1 257 ? -4.349 -2.534 -11.958 1.00 95.19 257 LEU A C 1
ATOM 1976 O O . LEU A 1 257 ? -4.456 -1.910 -13.014 1.00 95.19 257 LEU A O 1
ATOM 1980 N N . GLN A 1 258 ? -5.306 -2.504 -11.028 1.00 93.88 258 GLN A N 1
ATOM 1981 C CA . GLN A 1 258 ? -6.504 -1.675 -11.140 1.00 93.88 258 GLN A CA 1
ATOM 1982 C C . GLN A 1 258 ? -6.144 -0.188 -11.229 1.00 93.88 258 GLN A C 1
ATOM 1984 O O . GLN A 1 258 ? -6.661 0.496 -12.112 1.00 93.88 258 GLN A O 1
ATOM 1989 N N . ILE A 1 259 ? -5.257 0.305 -10.352 1.00 94.50 259 ILE A N 1
ATOM 1990 C CA . ILE A 1 259 ? -4.775 1.699 -10.350 1.00 94.50 259 ILE A CA 1
ATOM 1991 C C . ILE A 1 259 ? -4.081 2.037 -11.677 1.00 94.50 259 ILE A C 1
ATOM 1993 O O . ILE A 1 259 ? -4.338 3.091 -12.256 1.00 94.50 259 ILE A O 1
ATOM 1997 N N . HIS A 1 260 ? -3.235 1.144 -12.187 1.00 94.75 260 HIS A N 1
ATOM 1998 C CA . HIS A 1 260 ? -2.569 1.331 -13.473 1.00 94.75 260 HIS A CA 1
ATOM 1999 C C . HIS A 1 260 ? -3.583 1.464 -14.620 1.00 94.75 260 HIS A C 1
ATOM 2001 O O . HIS A 1 260 ? -3.601 2.471 -15.328 1.00 94.75 260 HIS A O 1
ATOM 2007 N N . ARG A 1 261 ? -4.492 0.489 -14.754 1.00 92.56 261 ARG A N 1
ATOM 2008 C CA . ARG A 1 261 ? -5.460 0.425 -15.860 1.00 92.56 261 ARG A CA 1
ATOM 2009 C C . ARG A 1 261 ? -6.444 1.587 -15.865 1.00 92.56 261 ARG A C 1
ATOM 2011 O O . ARG A 1 261 ? -6.741 2.133 -16.927 1.00 92.56 261 ARG A O 1
ATOM 2018 N N . VAL A 1 262 ? -6.955 1.988 -14.699 1.00 92.00 262 VAL A N 1
ATOM 2019 C CA . VAL A 1 262 ? -7.885 3.126 -14.620 1.00 92.00 262 VAL A CA 1
ATOM 2020 C C . VAL A 1 262 ? -7.209 4.431 -15.049 1.00 92.00 262 VAL A C 1
ATOM 2022 O O . VAL A 1 262 ? -7.821 5.244 -15.738 1.00 92.00 262 VAL A O 1
ATOM 2025 N N . ARG A 1 263 ? -5.928 4.617 -14.706 1.00 92.12 263 ARG A N 1
ATOM 2026 C CA . ARG A 1 263 ? -5.160 5.809 -15.091 1.00 92.12 263 ARG A CA 1
ATOM 2027 C C . ARG A 1 263 ? -4.785 5.803 -16.565 1.00 92.12 263 ARG A C 1
ATOM 2029 O O . ARG A 1 263 ? -4.814 6.854 -17.194 1.00 92.12 263 ARG A O 1
ATOM 2036 N N . GLU A 1 264 ? -4.457 4.638 -17.115 1.00 90.50 264 GLU A N 1
ATOM 2037 C CA . GLU A 1 264 ? -4.097 4.499 -18.527 1.00 90.50 264 GLU A CA 1
ATOM 2038 C C . GLU A 1 264 ? -5.302 4.701 -19.454 1.00 90.50 264 GLU A C 1
ATOM 2040 O O . GLU A 1 264 ? -5.213 5.411 -20.454 1.00 90.50 264 GLU A O 1
ATOM 2045 N N . THR A 1 265 ? -6.448 4.111 -19.110 1.00 87.25 265 THR A N 1
ATOM 2046 C CA . THR A 1 265 ? -7.669 4.199 -19.929 1.00 87.25 265 THR A CA 1
ATOM 2047 C C . THR A 1 265 ? -8.434 5.506 -19.726 1.00 87.25 265 THR A C 1
ATOM 2049 O O . THR A 1 265 ? -9.199 5.912 -20.601 1.00 87.25 265 THR A O 1
ATOM 2052 N N . GLY A 1 266 ? -8.267 6.154 -18.568 1.00 82.44 266 GLY A N 1
ATOM 2053 C CA . GLY A 1 266 ? -9.099 7.277 -18.141 1.00 82.44 266 GLY A CA 1
ATOM 2054 C C . GLY A 1 266 ? -10.564 6.895 -17.889 1.00 82.44 266 GLY A C 1
ATOM 2055 O O . GLY A 1 266 ? -11.402 7.786 -17.727 1.00 82.44 266 GLY A O 1
ATOM 2056 N N . ASP A 1 267 ? -10.898 5.598 -17.877 1.00 75.50 267 ASP A N 1
ATOM 2057 C CA . ASP A 1 267 ? -12.265 5.124 -17.675 1.00 75.50 267 ASP A CA 1
ATOM 2058 C C . ASP A 1 267 ? -12.615 5.113 -16.185 1.00 75.50 267 ASP A C 1
ATOM 2060 O O . ASP A 1 267 ? -12.125 4.300 -15.406 1.00 75.50 267 ASP A O 1
ATOM 2064 N N . GLY A 1 268 ? -13.517 6.006 -15.780 1.00 66.88 268 GLY A N 1
ATOM 2065 C CA . GLY A 1 268 ? -14.027 6.064 -14.412 1.00 66.88 268 GLY A CA 1
ATOM 2066 C C . GLY A 1 268 ? -14.909 4.872 -14.010 1.00 66.88 268 GLY A C 1
ATOM 2067 O O . GLY A 1 268 ? -15.234 4.751 -12.825 1.00 66.88 268 GLY A O 1
ATOM 2068 N N . ASN A 1 269 ? -15.304 3.989 -14.940 1.00 67.12 269 ASN A N 1
ATOM 2069 C CA . ASN A 1 269 ? -16.111 2.800 -14.654 1.00 67.12 269 ASN A CA 1
ATOM 2070 C C . ASN A 1 269 ? -15.279 1.662 -14.035 1.00 67.12 269 ASN A C 1
ATOM 2072 O O . ASN A 1 269 ? -15.082 0.582 -14.589 1.00 67.12 269 ASN A O 1
ATOM 2076 N N . THR A 1 270 ? -14.803 1.920 -12.826 1.00 71.81 270 THR A N 1
ATOM 2077 C CA . THR A 1 270 ? -13.854 1.071 -12.101 1.00 71.81 270 THR A CA 1
ATOM 2078 C C . THR A 1 270 ? -14.484 -0.173 -11.486 1.00 71.81 270 THR A C 1
ATOM 2080 O O . THR A 1 270 ? -13.808 -1.186 -11.369 1.00 71.81 270 THR A O 1
ATOM 2083 N N . ARG A 1 271 ? -15.776 -0.154 -11.130 1.00 79.25 271 ARG A N 1
ATOM 2084 C CA . ARG A 1 271 ? -16.384 -1.210 -10.298 1.00 79.25 271 ARG A CA 1
ATOM 2085 C C . ARG A 1 271 ? -16.455 -2.581 -10.979 1.00 79.25 271 ARG A C 1
ATOM 2087 O O . ARG A 1 271 ? -16.188 -3.593 -10.340 1.00 79.25 271 ARG A O 1
ATOM 2094 N N . ALA A 1 272 ? -16.837 -2.641 -12.256 1.00 74.06 272 ALA A N 1
ATOM 2095 C CA . ALA A 1 272 ? -16.921 -3.918 -12.971 1.00 74.06 272 ALA A CA 1
ATOM 2096 C C . ALA A 1 272 ? -15.526 -4.504 -13.246 1.00 74.06 272 ALA A C 1
ATOM 2098 O O . ALA A 1 272 ? -15.321 -5.708 -13.100 1.00 74.06 272 ALA A O 1
ATOM 2099 N N . VAL A 1 273 ? -14.567 -3.639 -13.589 1.00 76.88 273 VAL A N 1
ATOM 2100 C CA . VAL A 1 273 ? -13.165 -4.011 -13.818 1.00 76.88 273 VAL A CA 1
ATOM 2101 C C . VAL A 1 273 ? -12.522 -4.506 -12.523 1.00 76.88 273 VAL A C 1
ATOM 2103 O O . VAL A 1 273 ? -11.914 -5.568 -12.527 1.00 76.88 273 VAL A O 1
ATOM 2106 N N . GLU A 1 274 ? -12.753 -3.810 -11.409 1.00 83.81 274 GLU A N 1
ATOM 2107 C CA . GLU A 1 274 ? -12.317 -4.174 -10.057 1.00 83.81 274 GLU A CA 1
ATOM 2108 C C . GLU A 1 274 ? -12.768 -5.590 -9.677 1.00 83.81 274 GLU A C 1
ATOM 2110 O O . GLU A 1 274 ? -11.949 -6.431 -9.315 1.00 83.81 274 GLU A O 1
ATOM 2115 N N . GLN A 1 275 ? -14.066 -5.876 -9.815 1.00 81.62 275 GLN A N 1
ATOM 2116 C CA . GLN A 1 275 ? -14.633 -7.179 -9.459 1.00 81.62 275 GLN A CA 1
ATOM 2117 C C . GLN A 1 275 ? -14.186 -8.296 -10.402 1.00 81.62 275 GLN A C 1
ATOM 2119 O O . GLN A 1 275 ? -13.973 -9.426 -9.961 1.00 81.62 275 GLN A O 1
ATOM 2124 N N . SER A 1 276 ? -14.030 -7.992 -11.693 1.00 84.69 276 SER A N 1
ATOM 2125 C CA . SER A 1 276 ? -13.451 -8.939 -12.644 1.00 84.69 276 SER A CA 1
ATOM 2126 C C . SER A 1 276 ? -12.013 -9.260 -12.258 1.00 84.69 276 SER A C 1
ATOM 2128 O O . SER A 1 276 ? -11.658 -10.429 -12.155 1.00 84.69 276 SER A O 1
ATOM 2130 N N . LEU A 1 277 ? -11.201 -8.234 -12.005 1.00 86.31 277 LEU A N 1
ATOM 2131 C CA . LEU A 1 277 ? -9.782 -8.380 -11.731 1.00 86.31 277 LEU A CA 1
ATOM 2132 C C . LEU A 1 277 ? -9.531 -9.137 -10.430 1.00 86.31 277 LEU A C 1
ATOM 2134 O O . LEU A 1 277 ? -8.724 -10.058 -10.423 1.00 86.31 277 LEU A O 1
ATOM 2138 N N . ALA A 1 278 ? -10.276 -8.826 -9.369 1.00 86.69 278 ALA A N 1
ATOM 2139 C CA . ALA A 1 278 ? -10.165 -9.524 -8.092 1.00 86.69 278 ALA A CA 1
ATOM 2140 C C . ALA A 1 278 ? -10.451 -11.037 -8.194 1.00 86.69 278 ALA A C 1
ATOM 2142 O O . ALA A 1 278 ? -9.994 -11.804 -7.354 1.00 86.69 278 ALA A O 1
ATOM 2143 N N . ARG A 1 279 ? -11.201 -11.476 -9.217 1.00 85.19 279 ARG A N 1
ATOM 2144 C CA . ARG A 1 279 ? -11.563 -12.888 -9.433 1.00 85.19 279 ARG A CA 1
ATOM 2145 C C . ARG A 1 279 ? -10.740 -13.580 -10.514 1.00 85.19 279 ARG A C 1
ATOM 2147 O O . ARG A 1 279 ? -10.643 -14.801 -10.498 1.00 85.19 279 ARG A O 1
ATOM 2154 N N . SER A 1 280 ? -10.214 -12.833 -11.482 1.00 87.06 280 SER A N 1
ATOM 2155 C CA . SER A 1 280 ? -9.481 -13.393 -12.622 1.00 87.06 280 SER A CA 1
ATOM 2156 C C . SER A 1 280 ? -7.967 -13.273 -12.496 1.00 87.06 280 SER A C 1
ATOM 2158 O O . SER A 1 280 ? -7.255 -13.940 -13.242 1.00 87.06 280 SER A O 1
ATOM 2160 N N . TRP A 1 281 ? -7.473 -12.388 -11.627 1.00 90.44 281 TRP A N 1
ATOM 2161 C CA . TRP A 1 281 ? -6.048 -12.247 -11.365 1.00 90.44 281 TRP A CA 1
ATOM 2162 C C . TRP A 1 281 ? -5.551 -13.445 -10.558 1.00 90.44 281 TRP A C 1
ATOM 2164 O O . TRP A 1 281 ? -6.118 -13.785 -9.521 1.00 90.44 281 TRP A O 1
ATOM 2174 N N . VAL A 1 282 ? -4.498 -14.083 -11.061 1.00 89.94 282 VAL A N 1
ATOM 2175 C CA . VAL A 1 282 ? -3.905 -15.285 -10.457 1.00 89.94 282 VAL A CA 1
ATOM 2176 C C . VAL A 1 282 ? -2.495 -15.006 -9.932 1.00 89.94 282 VAL A C 1
ATOM 2178 O O . VAL A 1 282 ? -2.038 -15.674 -9.010 1.00 89.94 282 VAL A O 1
ATOM 2181 N N . GLY A 1 283 ? -1.814 -14.007 -10.487 1.00 92.19 283 GLY A N 1
ATOM 2182 C CA . GLY A 1 283 ? -0.462 -13.639 -10.100 1.00 92.19 283 GLY A CA 1
ATOM 2183 C C . GLY A 1 283 ? 0.099 -12.550 -11.001 1.00 92.19 283 GLY A C 1
ATOM 2184 O O . GLY A 1 283 ? -0.433 -12.267 -12.076 1.00 92.19 283 GLY A O 1
ATOM 2185 N N . ASP A 1 284 ? 1.194 -11.940 -10.577 1.00 94.31 284 ASP A N 1
ATOM 2186 C CA . ASP A 1 284 ? 1.972 -11.029 -11.402 1.00 94.31 284 ASP A CA 1
ATOM 2187 C C . ASP A 1 284 ? 3.459 -11.080 -11.039 1.00 94.31 284 ASP A C 1
ATOM 2189 O O . ASP A 1 284 ? 3.870 -11.667 -10.033 1.00 94.31 284 ASP A O 1
ATOM 2193 N N . ARG A 1 285 ? 4.278 -10.482 -11.901 1.00 94.12 285 ARG A N 1
ATOM 2194 C CA . ARG A 1 285 ? 5.692 -10.242 -11.643 1.00 94.12 285 ARG A CA 1
ATOM 2195 C C . ARG A 1 285 ? 6.115 -8.920 -12.249 1.00 94.12 285 ARG A C 1
ATOM 2197 O O . ARG A 1 285 ? 6.108 -8.752 -13.466 1.00 94.12 285 ARG A O 1
ATOM 2204 N N . LEU A 1 286 ? 6.496 -7.996 -11.382 1.00 95.56 286 LEU A N 1
ATOM 2205 C CA . LEU A 1 286 ? 7.119 -6.735 -11.725 1.00 95.56 286 LEU A CA 1
ATOM 2206 C C . LEU A 1 286 ? 8.637 -6.888 -11.697 1.00 95.56 286 LEU A C 1
ATOM 2208 O O . LEU A 1 286 ? 9.201 -7.350 -10.708 1.00 95.56 286 LEU A O 1
ATOM 2212 N N . LEU A 1 287 ? 9.295 -6.424 -12.751 1.00 96.31 287 LEU A N 1
ATOM 2213 C CA . LEU A 1 287 ? 10.738 -6.274 -12.848 1.00 96.31 287 LEU A CA 1
ATOM 2214 C C . LEU A 1 287 ? 11.056 -4.802 -13.075 1.00 96.31 287 LEU A C 1
ATOM 2216 O O . LEU A 1 287 ? 10.524 -4.185 -13.999 1.00 96.31 287 LEU A O 1
ATOM 2220 N N . VAL A 1 288 ? 11.964 -4.257 -12.273 1.00 97.69 288 VAL A N 1
ATOM 2221 C CA . VAL A 1 288 ? 12.550 -2.937 -12.522 1.00 97.69 288 VAL A CA 1
ATOM 2222 C C . VAL A 1 288 ? 14.004 -3.136 -12.908 1.00 97.69 288 VAL A C 1
ATOM 2224 O O . VAL A 1 288 ? 14.757 -3.780 -12.177 1.00 97.69 288 VAL A O 1
ATOM 2227 N N . ALA A 1 289 ? 14.414 -2.576 -14.040 1.00 98.19 289 ALA A N 1
ATOM 2228 C CA . ALA A 1 289 ? 15.794 -2.595 -14.493 1.00 98.19 289 ALA A CA 1
ATOM 2229 C C . ALA A 1 289 ? 16.337 -1.176 -14.647 1.00 98.19 289 ALA A C 1
ATOM 2231 O O . ALA A 1 289 ? 15.661 -0.290 -15.166 1.00 98.19 289 ALA A O 1
ATOM 2232 N N . GLY A 1 290 ? 17.574 -0.971 -14.205 1.00 97.94 290 GLY A N 1
ATOM 2233 C CA . GLY A 1 290 ? 18.266 0.310 -14.285 1.00 97.94 290 GLY A CA 1
ATOM 2234 C C . GLY A 1 290 ? 19.588 0.174 -15.018 1.00 97.94 290 GLY A C 1
ATOM 2235 O O . GLY A 1 290 ? 20.289 -0.828 -14.860 1.00 97.94 290 GLY A O 1
ATOM 2236 N N . SER A 1 291 ? 19.927 1.193 -15.801 1.00 97.25 291 SER A N 1
ATOM 2237 C CA . SER A 1 291 ? 21.238 1.315 -16.433 1.00 97.25 291 SER A CA 1
ATOM 2238 C C . SER A 1 291 ? 22.333 1.546 -15.390 1.00 97.25 291 SER A C 1
ATOM 2240 O O . SER A 1 291 ? 22.146 2.283 -14.417 1.00 97.25 291 SER A O 1
ATOM 2242 N N . ASP A 1 292 ? 23.506 0.958 -15.615 1.00 93.31 292 ASP A N 1
ATOM 2243 C CA . ASP A 1 292 ? 24.690 1.149 -14.776 1.00 93.31 292 ASP A CA 1
ATOM 2244 C C . ASP A 1 292 ? 25.432 2.448 -15.095 1.00 93.31 292 ASP A C 1
ATOM 2246 O O . ASP A 1 292 ? 26.100 3.002 -14.221 1.00 93.31 292 ASP A O 1
ATOM 2250 N N . THR A 1 293 ? 25.240 3.012 -16.289 1.00 92.38 293 THR A N 1
ATOM 2251 C CA . THR A 1 293 ? 26.019 4.158 -16.798 1.00 92.38 293 THR A CA 1
ATOM 2252 C C . THR A 1 293 ? 25.187 5.399 -17.119 1.00 92.38 293 THR A C 1
ATOM 2254 O O . THR A 1 293 ? 25.749 6.470 -17.335 1.00 92.38 293 THR A O 1
ATOM 2257 N N . SER A 1 294 ? 23.860 5.281 -17.127 1.00 94.19 294 SER A N 1
ATOM 2258 C CA . SER A 1 294 ? 22.924 6.376 -17.393 1.00 94.19 294 SER A CA 1
ATOM 2259 C C . SER A 1 294 ? 21.738 6.335 -16.428 1.00 94.19 294 SER A C 1
ATOM 2261 O O . SER A 1 294 ? 21.669 5.478 -15.542 1.00 94.19 294 SER A O 1
ATOM 2263 N N . ASP A 1 295 ? 20.786 7.247 -16.611 1.00 93.56 295 ASP A N 1
ATOM 2264 C CA . ASP A 1 295 ? 19.535 7.250 -15.851 1.00 93.56 295 ASP A CA 1
ATOM 2265 C C . ASP A 1 295 ? 18.399 6.484 -16.555 1.00 93.56 295 ASP A C 1
ATOM 2267 O O . ASP A 1 295 ? 17.220 6.694 -16.249 1.00 93.56 295 ASP A O 1
ATOM 2271 N N . ALA A 1 296 ? 18.732 5.649 -17.544 1.00 97.62 296 ALA A N 1
ATOM 2272 C CA . ALA A 1 296 ? 17.740 4.853 -18.249 1.00 97.62 296 ALA A CA 1
ATOM 2273 C C . ALA A 1 296 ? 17.144 3.783 -17.324 1.00 97.62 296 ALA A C 1
ATOM 2275 O O . ALA A 1 296 ? 17.864 3.137 -16.553 1.00 97.62 296 ALA A O 1
ATOM 2276 N N . VAL A 1 297 ? 15.826 3.610 -17.409 1.00 98.25 297 VAL A N 1
ATOM 2277 C CA . VAL A 1 297 ? 15.049 2.664 -16.602 1.00 98.25 297 VAL A CA 1
ATOM 2278 C C . VAL A 1 297 ? 14.051 1.949 -17.500 1.00 98.25 297 VAL A C 1
ATOM 2280 O O . VAL A 1 297 ? 13.418 2.577 -18.350 1.00 98.25 297 VAL A O 1
ATOM 2283 N N . ALA A 1 298 ? 13.893 0.648 -17.273 1.00 98.38 298 ALA A N 1
ATOM 2284 C CA . ALA A 1 298 ? 12.834 -0.165 -17.846 1.00 98.38 298 ALA A CA 1
ATOM 2285 C C . ALA A 1 298 ? 12.010 -0.818 -16.740 1.00 98.38 298 ALA A C 1
ATOM 2287 O O . ALA A 1 298 ? 12.519 -1.155 -15.667 1.00 98.38 298 ALA A O 1
ATOM 2288 N N . VAL A 1 299 ? 10.738 -1.028 -17.037 1.00 98.06 299 VAL A N 1
ATOM 2289 C CA . VAL A 1 299 ? 9.808 -1.783 -16.218 1.00 98.06 299 VAL A CA 1
ATOM 2290 C C . VAL A 1 299 ? 9.142 -2.825 -17.091 1.00 98.06 299 VAL A C 1
ATOM 2292 O O . VAL A 1 299 ? 8.652 -2.504 -18.173 1.00 98.06 299 VAL A O 1
ATOM 2295 N N . VAL A 1 300 ? 9.117 -4.059 -16.601 1.00 97.62 300 VAL A N 1
ATOM 2296 C CA . VAL A 1 300 ? 8.383 -5.167 -17.209 1.00 97.62 300 VAL A CA 1
ATOM 2297 C C . VAL A 1 300 ? 7.415 -5.700 -16.168 1.00 97.62 300 VAL A C 1
ATOM 2299 O O . VAL A 1 300 ? 7.836 -6.068 -15.074 1.00 97.62 300 VAL A O 1
ATOM 2302 N N . TRP A 1 301 ? 6.129 -5.742 -16.490 1.00 96.62 301 TRP A N 1
ATOM 2303 C CA . TRP A 1 301 ? 5.104 -6.286 -15.610 1.00 96.62 301 TRP A CA 1
ATOM 2304 C C . TRP A 1 301 ? 4.339 -7.392 -16.323 1.00 96.62 301 TRP A C 1
ATOM 2306 O O . TRP A 1 301 ? 3.552 -7.133 -17.228 1.00 96.62 301 TRP A O 1
ATOM 2316 N N . GLN A 1 302 ? 4.605 -8.632 -15.928 1.00 95.44 302 GLN A N 1
ATOM 2317 C CA . GLN A 1 302 ? 3.918 -9.808 -16.448 1.00 95.44 302 GLN A CA 1
ATOM 2318 C C . GLN A 1 302 ? 2.725 -10.123 -15.556 1.00 95.44 302 GLN A C 1
ATOM 2320 O O . GLN A 1 302 ? 2.860 -10.147 -14.333 1.00 95.44 302 GLN A O 1
ATOM 2325 N N . ILE A 1 303 ? 1.568 -10.368 -16.157 1.00 93.75 303 ILE A N 1
ATOM 2326 C CA . ILE A 1 303 ? 0.307 -10.597 -15.453 1.00 93.75 303 ILE A CA 1
ATOM 2327 C C . ILE A 1 303 ? -0.213 -11.973 -15.853 1.00 93.75 303 ILE A C 1
ATOM 2329 O O . ILE A 1 303 ? -0.365 -12.269 -17.040 1.00 93.75 303 ILE A O 1
ATOM 2333 N N . ALA A 1 304 ? -0.494 -12.816 -14.863 1.00 90.62 304 ALA A N 1
ATOM 2334 C CA . ALA A 1 304 ? -1.051 -14.141 -15.078 1.00 90.62 304 ALA A CA 1
ATOM 2335 C C . ALA A 1 304 ? -2.581 -14.096 -15.070 1.00 90.62 304 ALA A C 1
ATOM 2337 O O . ALA A 1 304 ? -3.210 -13.539 -14.162 1.00 90.62 304 ALA A O 1
ATOM 2338 N N . GLY A 1 305 ? -3.171 -14.706 -16.095 1.00 84.06 305 GLY A N 1
ATOM 2339 C CA . GLY A 1 305 ? -4.615 -14.885 -16.200 1.00 84.06 305 GLY A CA 1
ATOM 2340 C C . GLY A 1 305 ? -5.098 -16.198 -15.572 1.00 84.06 305 GLY A C 1
ATOM 2341 O O . GLY A 1 305 ? -4.306 -16.967 -15.013 1.00 84.06 305 GLY A O 1
ATOM 2342 N N . PRO A 1 306 ? -6.402 -16.504 -15.705 1.00 79.06 306 PRO A N 1
ATOM 2343 C CA . PRO A 1 306 ? -6.954 -17.798 -15.317 1.00 79.06 306 PRO A CA 1
ATOM 2344 C C . PRO A 1 306 ? -6.202 -18.938 -16.023 1.00 79.06 306 PRO A C 1
ATOM 2346 O O . PRO A 1 306 ? -6.234 -19.035 -17.247 1.00 79.06 306 PRO A O 1
ATOM 2349 N N . GLY A 1 307 ? -5.514 -19.787 -15.255 1.00 78.38 307 GLY A N 1
ATOM 2350 C CA . GLY A 1 307 ? -4.648 -20.859 -15.772 1.00 78.38 307 GLY A CA 1
ATOM 2351 C C . GLY A 1 307 ? -3.167 -20.715 -15.409 1.00 78.38 307 GLY A C 1
ATOM 2352 O O . GLY A 1 307 ? -2.421 -21.673 -15.578 1.00 78.38 307 GLY A O 1
ATOM 2353 N N . GLY A 1 308 ? -2.748 -19.564 -14.868 1.00 81.75 308 GLY A N 1
ATOM 2354 C CA . GLY A 1 308 ? -1.387 -19.345 -14.357 1.00 81.75 308 GLY A CA 1
ATOM 2355 C C . GLY A 1 308 ? -0.340 -19.007 -15.425 1.00 81.75 308 GLY A C 1
ATOM 2356 O O . GLY A 1 308 ? 0.803 -18.713 -15.086 1.00 81.75 308 GLY A O 1
ATOM 2357 N N . GLU A 1 309 ? -0.717 -19.007 -16.703 1.00 87.38 309 GLU A N 1
ATOM 2358 C CA . GLU A 1 309 ? 0.131 -18.534 -17.799 1.00 87.38 309 GLU A CA 1
ATOM 2359 C C . GLU A 1 309 ? 0.119 -17.000 -17.884 1.00 87.38 309 GLU A C 1
ATOM 2361 O O . GLU A 1 309 ? -0.865 -16.348 -17.513 1.00 87.38 309 GLU A O 1
ATOM 2366 N N . VAL A 1 310 ? 1.211 -16.422 -18.400 1.00 90.88 310 VAL A N 1
ATOM 2367 C CA . VAL A 1 310 ? 1.299 -14.981 -18.679 1.00 90.88 310 VAL A CA 1
ATOM 2368 C C . VAL A 1 310 ? 0.273 -14.631 -19.753 1.00 90.88 310 VAL A C 1
ATOM 2370 O O . VAL A 1 310 ? 0.374 -15.084 -20.889 1.00 90.88 310 VAL A O 1
ATOM 2373 N N . ALA A 1 311 ? -0.719 -13.834 -19.372 1.00 91.12 311 ALA A N 1
ATOM 2374 C CA . ALA A 1 311 ? -1.791 -13.379 -20.247 1.00 91.12 311 ALA A CA 1
ATOM 2375 C C . ALA A 1 311 ? -1.513 -11.992 -20.844 1.00 91.12 311 ALA A C 1
ATOM 2377 O O . ALA A 1 311 ? -2.109 -11.629 -21.854 1.00 91.12 311 ALA A O 1
ATOM 2378 N N . GLU A 1 312 ? -0.645 -11.213 -20.201 1.00 93.38 312 GLU A N 1
ATOM 2379 C CA . GLU A 1 312 ? -0.288 -9.854 -20.601 1.00 93.38 312 GLU A CA 1
ATOM 2380 C C . GLU A 1 312 ? 1.126 -9.539 -20.099 1.00 93.38 312 GLU A C 1
ATOM 2382 O O . GLU A 1 312 ? 1.471 -9.877 -18.962 1.00 93.38 312 GLU A O 1
ATOM 2387 N N . THR A 1 313 ? 1.930 -8.865 -20.925 1.00 95.81 313 THR A N 1
ATOM 2388 C CA . THR A 1 313 ? 3.185 -8.241 -20.488 1.00 95.81 313 THR A CA 1
ATOM 2389 C C . THR A 1 313 ? 3.159 -6.751 -20.805 1.00 95.81 313 THR A C 1
ATOM 2391 O O . THR A 1 313 ? 2.962 -6.342 -21.945 1.00 95.81 313 THR A O 1
ATOM 2394 N N . ILE A 1 314 ? 3.389 -5.928 -19.787 1.00 96.75 314 ILE A N 1
ATOM 2395 C CA . ILE A 1 314 ? 3.480 -4.475 -19.908 1.00 96.75 314 ILE A CA 1
ATOM 2396 C C . ILE A 1 314 ? 4.956 -4.087 -19.857 1.00 96.75 314 ILE A C 1
ATOM 2398 O O . ILE A 1 314 ? 5.588 -4.203 -18.807 1.00 96.75 314 ILE A O 1
ATOM 2402 N N . VAL A 1 315 ? 5.496 -3.584 -20.968 1.00 97.69 315 VAL A N 1
ATOM 2403 C CA . VAL A 1 315 ? 6.856 -3.026 -21.030 1.00 97.69 315 VAL A CA 1
ATOM 2404 C C . VAL A 1 315 ? 6.793 -1.504 -21.131 1.00 97.69 315 VAL A C 1
ATOM 2406 O O . VAL A 1 315 ? 6.098 -0.940 -21.982 1.00 97.69 315 VAL A O 1
ATOM 2409 N N . ARG A 1 316 ? 7.517 -0.808 -20.252 1.00 97.81 316 ARG A N 1
ATOM 2410 C CA . ARG A 1 316 ? 7.680 0.654 -20.272 1.00 97.81 316 ARG A CA 1
ATOM 2411 C C . ARG A 1 316 ? 9.145 1.004 -20.055 1.00 97.81 316 ARG A C 1
ATOM 2413 O O . ARG A 1 316 ? 9.820 0.358 -19.262 1.00 97.81 316 ARG A O 1
ATOM 2420 N N . ALA A 1 317 ? 9.639 2.039 -20.726 1.00 98.25 317 ALA A N 1
ATOM 2421 C CA . ALA A 1 317 ? 11.007 2.504 -20.536 1.00 98.25 317 ALA A CA 1
ATOM 2422 C C . ALA A 1 317 ? 11.136 4.015 -20.724 1.00 98.25 317 ALA A C 1
ATOM 2424 O O . ALA A 1 317 ? 10.273 4.662 -21.316 1.00 98.25 317 ALA A O 1
ATOM 2425 N N . THR A 1 318 ? 12.236 4.573 -20.224 1.00 97.38 318 THR A N 1
ATOM 2426 C CA . THR A 1 318 ? 12.555 6.007 -20.313 1.00 97.38 318 THR A CA 1
ATOM 2427 C C . THR A 1 318 ? 12.855 6.495 -21.730 1.00 97.38 318 THR A C 1
ATOM 2429 O O . THR A 1 318 ? 12.730 7.687 -22.000 1.00 97.38 318 THR A O 1
ATOM 2432 N N . ASP A 1 319 ? 13.276 5.601 -22.624 1.00 97.50 319 ASP A N 1
ATOM 2433 C CA . ASP A 1 319 ? 13.628 5.903 -24.010 1.00 97.50 319 ASP A CA 1
ATOM 2434 C C . ASP A 1 319 ? 13.377 4.691 -24.921 1.00 97.50 319 ASP A C 1
ATOM 2436 O O . ASP A 1 319 ? 13.222 3.562 -24.451 1.00 97.50 319 ASP A O 1
ATOM 2440 N N . ILE A 1 320 ? 13.332 4.937 -26.234 1.00 97.81 320 ILE A N 1
ATOM 2441 C CA . ILE A 1 320 ? 12.964 3.923 -27.231 1.00 97.81 320 ILE A CA 1
ATOM 2442 C C . ILE A 1 320 ? 13.981 2.782 -27.337 1.00 97.81 320 ILE A C 1
ATOM 2444 O O . ILE A 1 320 ? 13.579 1.639 -27.499 1.00 97.81 320 ILE A O 1
ATOM 2448 N N . ALA A 1 321 ? 15.280 3.063 -27.194 1.00 97.25 321 ALA A N 1
ATOM 2449 C CA . ALA A 1 321 ? 16.310 2.035 -27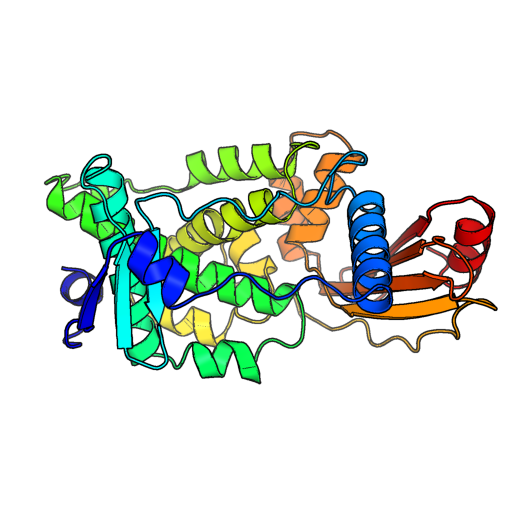.315 1.00 97.25 321 ALA A CA 1
ATOM 2450 C C . ALA A 1 321 ? 16.252 1.066 -26.128 1.00 97.25 321 ALA A C 1
ATOM 2452 O O . ALA A 1 321 ? 16.364 -0.147 -26.300 1.00 97.25 321 ALA A O 1
ATOM 2453 N N . THR A 1 322 ? 16.023 1.604 -24.928 1.00 97.94 322 THR A N 1
ATOM 2454 C CA . THR A 1 322 ? 15.756 0.809 -23.732 1.00 97.94 322 THR A CA 1
ATOM 2455 C C . THR A 1 322 ? 14.457 0.014 -23.884 1.00 97.94 322 THR A C 1
ATOM 2457 O O . THR A 1 322 ? 14.434 -1.167 -23.552 1.00 97.94 322 THR A O 1
ATOM 2460 N N . TRP A 1 323 ? 13.388 0.619 -24.415 1.00 98.00 323 TRP A N 1
ATOM 2461 C CA . TRP A 1 323 ? 12.124 -0.087 -24.651 1.00 98.00 323 TRP A CA 1
ATOM 2462 C C . TRP A 1 323 ? 12.300 -1.270 -25.615 1.00 98.00 323 TRP A C 1
ATOM 2464 O O . TRP A 1 323 ? 11.987 -2.394 -25.234 1.00 98.00 323 TRP A O 1
ATOM 2474 N N . ASP A 1 324 ? 12.890 -1.045 -26.795 1.00 97.69 324 ASP A N 1
ATOM 2475 C CA . ASP A 1 324 ? 13.128 -2.080 -27.813 1.00 97.69 324 ASP A CA 1
ATOM 2476 C C . ASP A 1 324 ? 13.925 -3.270 -27.242 1.00 97.69 324 ASP A C 1
ATOM 2478 O O . ASP A 1 324 ? 13.634 -4.432 -27.536 1.00 97.69 324 ASP A O 1
ATOM 2482 N N . ALA A 1 325 ? 14.927 -2.992 -26.398 1.00 97.00 325 ALA A N 1
ATOM 2483 C CA . ALA A 1 325 ? 15.763 -4.020 -25.784 1.00 97.00 325 ALA A CA 1
ATOM 2484 C C . ALA A 1 325 ? 14.993 -4.915 -24.799 1.00 97.00 325 ALA A C 1
ATOM 2486 O O . ALA A 1 325 ? 15.243 -6.119 -24.750 1.00 97.00 325 ALA A O 1
ATOM 2487 N N . PHE A 1 326 ? 14.072 -4.349 -24.013 1.00 97.50 326 PHE A N 1
ATOM 2488 C CA . PHE A 1 326 ? 13.273 -5.113 -23.049 1.00 97.50 326 PHE A CA 1
ATOM 2489 C C . PHE A 1 326 ? 12.052 -5.780 -23.692 1.00 97.50 326 PHE A C 1
ATOM 2491 O O . PHE A 1 326 ? 11.746 -6.915 -23.333 1.00 97.50 326 PHE A O 1
ATOM 2498 N N . GLU A 1 327 ? 11.421 -5.148 -24.682 1.00 97.06 327 GLU A N 1
ATOM 2499 C CA . GLU A 1 327 ? 10.330 -5.740 -25.468 1.00 97.06 327 GLU A CA 1
ATOM 2500 C C . GLU A 1 327 ? 10.791 -7.021 -26.183 1.00 97.06 327 GLU A C 1
ATOM 2502 O O . GLU A 1 327 ? 10.110 -8.043 -26.165 1.00 97.06 327 GLU A O 1
ATOM 2507 N N . ALA A 1 328 ? 12.007 -7.017 -26.744 1.00 95.31 328 ALA A N 1
ATOM 2508 C CA . ALA A 1 328 ? 12.578 -8.197 -27.391 1.00 95.31 328 ALA A CA 1
ATOM 2509 C C . ALA A 1 328 ? 12.835 -9.374 -26.425 1.00 95.31 328 ALA A C 1
ATOM 2511 O O . ALA A 1 328 ? 12.837 -10.529 -26.854 1.00 95.31 328 ALA A O 1
ATOM 2512 N N . LEU A 1 329 ? 13.079 -9.095 -25.138 1.00 94.38 329 LEU A N 1
ATOM 2513 C CA . LEU A 1 329 ? 13.317 -10.114 -24.108 1.00 94.38 329 LEU A CA 1
ATOM 2514 C C . LEU A 1 329 ? 12.025 -10.659 -23.497 1.00 94.38 329 LEU A C 1
ATOM 2516 O O . LEU A 1 329 ? 11.992 -11.816 -23.076 1.00 94.38 329 LEU A O 1
ATOM 2520 N N . PHE A 1 330 ? 10.988 -9.830 -23.434 1.00 92.88 330 PHE A N 1
ATOM 2521 C CA . PHE A 1 330 ? 9.713 -10.143 -22.803 1.00 92.88 330 PHE A CA 1
ATOM 2522 C C . PHE A 1 330 ? 8.568 -9.845 -23.773 1.00 92.88 330 PHE A C 1
ATOM 2524 O O . PHE A 1 330 ? 7.830 -8.886 -23.552 1.00 92.88 330 PHE A O 1
ATOM 2531 N N . PRO A 1 331 ? 8.418 -10.646 -24.845 1.00 80.19 331 PRO A N 1
ATOM 2532 C CA . PRO A 1 331 ? 7.331 -10.444 -25.788 1.00 80.19 331 PRO A CA 1
ATOM 2533 C C . PRO A 1 331 ? 5.993 -10.609 -25.061 1.00 80.19 331 PRO A C 1
ATOM 2535 O O . PRO A 1 331 ? 5.761 -11.625 -24.395 1.00 80.19 331 PRO A O 1
ATOM 2538 N N . GLY A 1 332 ? 5.158 -9.578 -25.168 1.00 64.75 332 GLY A N 1
ATOM 2539 C CA . GLY A 1 332 ? 3.858 -9.449 -24.513 1.00 64.75 332 GLY A CA 1
ATOM 2540 C C . GLY A 1 332 ? 2.689 -9.502 -25.464 1.00 64.75 332 GLY A C 1
ATOM 2541 O O . GLY A 1 332 ? 2.803 -8.923 -26.566 1.00 64.75 332 GLY A O 1
#

Mean predicted aligned error: 5.63 Å

Nearest PDB structures (foldseek):
  8g0h-assembly2_B  TM=5.630E-01  e=2.413E+00  Homo sapiens
  8g0h-assembly1_D  TM=5.616E-01  e=2.663E+00  Homo sapiens
  3mso-assembly1_B  TM=5.399E-01  e=4.810E+00  Pseudomonas aeruginosa

Organism: NCBI:txid889268